Protein AF-A0A7X4JH37-F1 (afdb_monomer_lite)

Foldseek 3Di:
DAFDWDFDDDPNHGPDIDGHWAFAADAPDPFTPDTHHDLQDWDWLFLVCQLLLLLVLLVVVLCVVLVHDLLLLLLLSALAQQPPVLLVSLVSLCVSLVHDLVLQQLFFDQGNPPVSNVVCVVVVHGGGSSRGSNSSNSSSLLSVCSVVVFDSPCCQPCPGPSNVSSQVSVCVLLVHRCVPFDWDQHSSRHITTIGRNRSLNNSLNCLLVPPDPSSVSSLCSCLVCVCSRYHPPDPQSVVSVVVSSNKHKDDRPPGNIYID

Structure (mmCIF, N/CA/C/O backbone):
data_AF-A0A7X4JH37-F1
#
_entry.id   AF-A0A7X4JH37-F1
#
loop_
_atom_site.group_PDB
_atom_site.id
_atom_site.type_symbol
_atom_site.label_atom_id
_atom_site.label_alt_id
_atom_site.label_comp_id
_atom_site.label_asym_id
_atom_site.label_entity_id
_atom_site.label_seq_id
_atom_site.pdbx_PDB_ins_code
_atom_site.Cartn_x
_atom_site.Cartn_y
_atom_site.Cartn_z
_atom_site.occupancy
_atom_site.B_iso_or_equiv
_atom_site.auth_seq_id
_atom_site.auth_comp_id
_atom_site.auth_asym_id
_atom_site.auth_atom_id
_atom_site.pdbx_PDB_model_num
ATOM 1 N N . MET A 1 1 ? 13.872 -10.752 -23.084 1.00 89.69 1 MET A N 1
ATOM 2 C CA . MET A 1 1 ? 15.341 -10.827 -22.856 1.00 89.69 1 MET A CA 1
ATOM 3 C C . MET A 1 1 ? 15.609 -11.813 -21.725 1.00 89.69 1 MET A C 1
ATOM 5 O O . MET A 1 1 ? 14.651 -12.207 -21.072 1.00 89.69 1 MET A O 1
ATOM 9 N N . LYS A 1 2 ? 16.862 -12.212 -21.464 1.00 92.75 2 LYS A N 1
ATOM 10 C CA . LYS A 1 2 ? 17.188 -12.981 -20.244 1.00 92.75 2 LYS A CA 1
ATOM 11 C C . LYS A 1 2 ? 16.807 -12.169 -18.985 1.00 92.75 2 LYS A C 1
ATOM 13 O O . LYS A 1 2 ? 16.807 -10.936 -19.075 1.00 92.75 2 LYS A O 1
ATOM 18 N N . PRO A 1 3 ? 16.452 -12.817 -17.859 1.00 94.81 3 PRO A N 1
ATOM 19 C CA . PRO A 1 3 ? 16.282 -12.107 -16.592 1.00 94.81 3 PRO A CA 1
ATOM 20 C C . PRO A 1 3 ? 17.587 -11.399 -16.213 1.00 94.81 3 PRO A C 1
ATOM 22 O O . PRO A 1 3 ? 18.677 -11.849 -16.585 1.00 94.81 3 PRO A O 1
ATOM 25 N N . ILE A 1 4 ? 17.472 -10.282 -15.498 1.00 95.94 4 ILE A N 1
ATOM 26 C CA . ILE A 1 4 ? 18.630 -9.567 -14.959 1.00 95.94 4 ILE A CA 1
ATOM 27 C C . ILE A 1 4 ? 19.250 -10.459 -13.881 1.00 95.94 4 ILE A C 1
ATOM 29 O O . ILE A 1 4 ? 18.532 -11.077 -13.101 1.00 95.94 4 ILE A O 1
ATOM 33 N N . ARG A 1 5 ? 20.578 -10.555 -13.838 1.00 96.06 5 ARG A N 1
ATOM 34 C CA . ARG A 1 5 ? 21.295 -11.295 -12.795 1.00 96.06 5 ARG A CA 1
ATOM 35 C C . ARG A 1 5 ? 22.072 -10.308 -11.940 1.00 96.06 5 ARG A C 1
ATOM 37 O O . ARG A 1 5 ? 22.880 -9.557 -12.477 1.00 96.06 5 ARG A O 1
ATOM 44 N N . VAL A 1 6 ? 21.828 -10.337 -10.636 1.00 95.38 6 VAL A N 1
ATOM 45 C CA . VAL A 1 6 ? 22.589 -9.586 -9.636 1.00 95.38 6 VAL A CA 1
ATOM 46 C C . VAL A 1 6 ? 23.445 -10.580 -8.866 1.00 95.38 6 VAL A C 1
ATOM 48 O O . VAL A 1 6 ? 22.911 -11.498 -8.244 1.00 95.38 6 VAL A O 1
ATOM 51 N N . THR A 1 7 ? 24.761 -10.411 -8.934 1.00 96.25 7 THR A N 1
ATOM 52 C CA . THR A 1 7 ? 25.732 -11.280 -8.265 1.00 96.25 7 THR A CA 1
ATOM 53 C C . THR A 1 7 ? 26.365 -10.531 -7.102 1.00 96.25 7 THR A C 1
ATOM 55 O O . THR A 1 7 ? 26.701 -9.356 -7.238 1.00 96.25 7 THR A O 1
ATOM 58 N N . VAL A 1 8 ? 26.513 -11.205 -5.963 1.00 96.25 8 VAL A N 1
ATOM 59 C CA . VAL A 1 8 ? 27.379 -10.752 -4.871 1.00 96.25 8 VAL A CA 1
ATOM 60 C C . VAL A 1 8 ? 28.692 -11.509 -4.997 1.00 96.25 8 VAL A C 1
ATOM 62 O O . VAL A 1 8 ? 28.686 -12.741 -4.992 1.00 96.25 8 VAL A O 1
ATOM 65 N N . ASP A 1 9 ? 29.796 -10.781 -5.123 1.00 97.12 9 ASP A N 1
ATOM 66 C CA . ASP A 1 9 ? 31.141 -11.339 -5.255 1.00 97.12 9 ASP A CA 1
ATOM 67 C C . ASP A 1 9 ? 31.921 -11.226 -3.939 1.00 97.12 9 ASP A C 1
ATOM 69 O O . ASP A 1 9 ? 31.920 -10.178 -3.288 1.00 97.12 9 ASP A O 1
ATOM 73 N N . ARG A 1 10 ? 32.654 -12.288 -3.577 1.00 96.69 10 ARG A N 1
ATOM 74 C CA . ARG A 1 10 ? 33.628 -12.291 -2.476 1.00 96.69 10 ARG A CA 1
ATOM 75 C C . ARG A 1 10 ? 34.999 -12.660 -3.019 1.00 96.69 10 ARG A C 1
ATOM 77 O O . ARG A 1 10 ? 35.184 -13.741 -3.568 1.00 96.69 10 ARG A O 1
ATOM 84 N N . ALA A 1 11 ? 35.958 -11.743 -2.880 1.00 95.56 11 ALA A N 1
ATOM 85 C CA . ALA A 1 11 ? 37.318 -11.906 -3.404 1.00 95.56 11 ALA A CA 1
ATOM 86 C C . ALA A 1 11 ? 37.352 -12.312 -4.898 1.00 95.56 11 ALA A C 1
ATOM 88 O O . ALA A 1 11 ? 38.135 -13.166 -5.304 1.00 95.56 11 ALA A O 1
ATOM 89 N N . GLY A 1 12 ? 36.465 -11.726 -5.714 1.00 94.44 12 GLY A N 1
ATOM 90 C CA . GLY A 1 12 ? 36.359 -12.016 -7.150 1.00 94.44 12 GLY A CA 1
ATOM 91 C C . GLY A 1 12 ? 35.668 -13.340 -7.501 1.00 94.44 12 GLY A C 1
ATOM 92 O O . GLY A 1 12 ? 35.640 -13.704 -8.673 1.00 94.44 12 GLY A O 1
ATOM 93 N N . THR A 1 13 ? 35.120 -14.057 -6.514 1.00 95.69 13 THR A N 1
ATOM 94 C CA . THR A 1 13 ? 34.329 -15.276 -6.726 1.00 95.69 13 THR A CA 1
ATOM 95 C C . THR A 1 13 ? 32.839 -14.988 -6.509 1.00 95.69 13 THR A C 1
ATOM 97 O O . THR A 1 13 ? 32.490 -14.479 -5.438 1.00 95.69 13 THR A O 1
ATOM 100 N N . PRO A 1 14 ? 31.953 -15.358 -7.455 1.00 96.50 14 PRO A N 1
ATOM 101 C CA . PRO A 1 14 ? 30.508 -15.271 -7.267 1.00 96.50 14 PRO A CA 1
ATOM 102 C C . PRO A 1 14 ? 30.050 -16.091 -6.054 1.00 96.50 14 PRO A C 1
ATOM 104 O O . PRO A 1 14 ? 30.113 -17.318 -6.069 1.00 96.50 14 PRO A O 1
ATOM 107 N N . GLU A 1 15 ? 29.575 -15.417 -5.008 1.00 97.06 15 GLU A N 1
ATOM 108 C CA . GLU A 1 15 ? 29.095 -16.040 -3.768 1.00 97.06 15 GLU A CA 1
ATOM 109 C C . GLU A 1 15 ? 27.589 -16.320 -3.831 1.00 97.06 15 GLU A C 1
ATOM 111 O O . GLU A 1 15 ? 27.128 -17.389 -3.438 1.00 97.06 15 GLU A O 1
ATOM 116 N N . SER A 1 16 ? 26.806 -15.378 -4.363 1.00 96.88 16 SER A N 1
ATOM 117 C CA . SER A 1 16 ? 25.365 -15.557 -4.569 1.00 96.88 16 SER A CA 1
ATOM 118 C C . SER A 1 16 ? 24.892 -14.877 -5.850 1.00 96.88 16 SER A C 1
ATOM 120 O O . SER A 1 16 ? 25.487 -13.911 -6.321 1.00 96.88 16 SER A O 1
ATOM 122 N N . SER A 1 17 ? 23.822 -15.399 -6.450 1.00 95.38 17 SER A N 1
ATOM 123 C CA . SER A 1 17 ? 23.211 -14.858 -7.667 1.00 95.38 17 SER A CA 1
ATOM 124 C C . SER A 1 17 ? 21.697 -14.791 -7.514 1.00 95.38 17 SER A C 1
ATOM 126 O O . SER A 1 17 ? 21.058 -15.801 -7.232 1.00 95.38 17 SER A O 1
ATOM 128 N N . HIS A 1 18 ? 21.128 -13.623 -7.790 1.00 94.88 18 HIS A N 1
ATOM 129 C CA . HIS A 1 18 ? 19.694 -13.361 -7.748 1.00 94.88 18 HIS A CA 1
ATOM 130 C C . HIS A 1 18 ? 19.201 -13.031 -9.155 1.00 94.88 18 HIS A C 1
ATOM 132 O O . HIS A 1 18 ? 19.788 -12.197 -9.850 1.00 94.88 18 HIS A O 1
ATOM 138 N N . LEU A 1 19 ? 18.134 -13.699 -9.591 1.00 95.94 19 LEU A N 1
ATOM 139 C CA . LEU A 1 19 ? 17.485 -13.401 -10.864 1.00 95.94 19 LEU A CA 1
ATOM 140 C C . LEU A 1 19 ? 16.349 -12.410 -10.637 1.00 95.94 19 LEU A C 1
ATOM 142 O O . LEU A 1 19 ? 15.430 -12.677 -9.870 1.00 95.94 19 LEU A O 1
ATOM 146 N N . VAL A 1 20 ? 16.404 -11.288 -11.342 1.00 96.31 20 VAL A N 1
ATOM 147 C CA . VAL A 1 20 ? 15.380 -10.249 -11.330 1.00 96.31 20 VAL A CA 1
ATOM 148 C C . VAL A 1 20 ? 14.614 -10.307 -12.645 1.00 96.31 20 VAL A C 1
ATOM 150 O O . VAL A 1 20 ? 15.178 -10.174 -13.738 1.00 96.31 20 VAL A O 1
ATOM 153 N N . TYR A 1 21 ? 13.309 -10.511 -12.517 1.00 97.38 21 TYR A N 1
ATOM 154 C CA . TYR A 1 21 ? 12.356 -10.451 -13.613 1.00 97.38 21 TYR A CA 1
ATOM 155 C C . TYR A 1 21 ? 11.713 -9.068 -13.608 1.00 97.38 21 TYR A C 1
ATOM 157 O O . TYR A 1 21 ? 11.353 -8.557 -12.552 1.00 97.38 21 TYR A O 1
ATOM 165 N N . GLY A 1 22 ? 11.585 -8.444 -14.776 1.00 96.44 22 GLY A N 1
ATOM 166 C CA . GLY A 1 22 ? 11.081 -7.077 -14.869 1.00 96.44 22 GLY A CA 1
ATOM 167 C C . GLY A 1 22 ? 10.332 -6.833 -16.164 1.00 96.44 22 GLY A C 1
ATOM 168 O O . GLY A 1 22 ? 10.759 -7.278 -17.231 1.00 96.44 22 GLY A O 1
ATOM 169 N N . VAL A 1 23 ? 9.227 -6.101 -16.078 1.00 96.50 23 VAL A N 1
ATOM 170 C CA . VAL A 1 23 ? 8.425 -5.695 -17.231 1.00 96.50 23 VAL A CA 1
ATOM 171 C C . VAL A 1 23 ? 8.249 -4.184 -17.189 1.00 96.50 23 VAL A C 1
ATOM 173 O O . VAL A 1 23 ? 7.892 -3.625 -16.160 1.00 96.50 23 VAL A O 1
ATOM 176 N N . VAL A 1 24 ? 8.516 -3.531 -18.314 1.00 95.75 24 VAL A N 1
ATOM 177 C CA . VAL A 1 24 ? 8.249 -2.111 -18.540 1.00 95.75 24 VAL A CA 1
ATOM 178 C C . VAL A 1 24 ? 7.052 -2.029 -19.468 1.00 95.75 24 VAL A C 1
ATOM 180 O O . VAL A 1 24 ? 7.086 -2.594 -20.565 1.00 95.75 24 VAL A O 1
ATOM 183 N N . HIS A 1 25 ? 6.009 -1.335 -19.032 1.00 95.50 25 HIS A N 1
ATOM 184 C CA . HIS A 1 25 ? 4.825 -1.047 -19.828 1.00 95.50 25 HIS A CA 1
ATOM 185 C C . HIS A 1 25 ? 4.819 0.425 -20.250 1.00 95.50 25 HIS A C 1
ATOM 187 O O . HIS A 1 25 ? 5.352 1.273 -19.541 1.00 95.50 25 HIS A O 1
ATOM 193 N N . GLU A 1 26 ? 4.257 0.711 -21.421 1.00 94.12 26 GLU A N 1
ATOM 194 C CA . GLU A 1 26 ? 4.061 2.070 -21.924 1.00 94.12 26 GLU A CA 1
ATOM 195 C C . GLU A 1 26 ? 2.560 2.315 -22.033 1.00 94.12 26 GLU A C 1
ATOM 197 O O . GLU A 1 26 ? 1.866 1.566 -22.720 1.00 94.12 26 GLU A O 1
ATOM 202 N N . VAL A 1 27 ? 2.071 3.337 -21.330 1.00 92.25 27 VAL A N 1
ATOM 203 C CA . VAL A 1 27 ? 0.640 3.657 -21.250 1.00 92.25 27 VAL A CA 1
ATOM 204 C C . VAL A 1 27 ? 0.062 3.836 -22.653 1.00 92.25 27 VAL A C 1
ATOM 206 O O . VAL A 1 27 ? 0.648 4.505 -23.503 1.00 92.25 27 VAL A O 1
ATOM 209 N N . GLY A 1 28 ? -1.093 3.217 -22.901 1.00 85.31 28 GLY A N 1
ATOM 210 C CA . GLY A 1 28 ? -1.766 3.248 -24.202 1.00 85.31 28 GLY A CA 1
ATOM 211 C C . GLY A 1 28 ? -1.216 2.264 -25.243 1.00 85.31 28 GLY A C 1
ATOM 212 O O . GLY A 1 28 ? -1.766 2.184 -26.340 1.00 85.31 28 GLY A O 1
ATOM 213 N N . SER A 1 29 ? -0.178 1.482 -24.923 1.00 83.62 29 SER A N 1
ATOM 214 C CA . SER A 1 29 ? 0.333 0.436 -25.816 1.00 83.62 29 SER A CA 1
ATOM 215 C C . SER A 1 29 ? -0.299 -0.933 -25.509 1.00 83.62 29 SER A C 1
ATOM 217 O O . SER A 1 29 ? -0.331 -1.349 -24.354 1.00 83.62 29 SER A O 1
ATOM 219 N N . PRO A 1 30 ? -0.742 -1.713 -26.517 1.00 67.56 30 PRO A N 1
ATOM 220 C CA . PRO A 1 30 ? -1.403 -3.011 -26.305 1.00 67.56 30 PRO A CA 1
ATOM 221 C C . PRO A 1 30 ? -0.466 -4.132 -25.806 1.00 67.56 30 PRO A C 1
ATOM 223 O O . PRO A 1 30 ? -0.912 -5.250 -25.553 1.00 67.56 30 PRO A O 1
ATOM 226 N N . GLY A 1 31 ? 0.832 -3.860 -25.647 1.00 63.62 31 GLY A N 1
ATOM 227 C CA . GLY A 1 31 ? 1.826 -4.793 -25.124 1.00 63.62 31 GLY A CA 1
ATOM 228 C C . GLY A 1 31 ? 2.923 -4.057 -24.360 1.00 63.62 31 GLY A C 1
ATOM 229 O O . GLY A 1 31 ? 3.220 -2.900 -24.647 1.00 63.62 31 GLY A O 1
ATOM 230 N N . GLY A 1 32 ? 3.521 -4.714 -23.361 1.00 66.31 32 GLY A N 1
ATOM 231 C CA . GLY A 1 32 ? 4.638 -4.139 -22.606 1.00 66.31 32 GLY A CA 1
ATOM 232 C C . GLY A 1 32 ? 5.799 -3.741 -23.523 1.00 66.31 32 GLY A C 1
ATOM 233 O O . GLY A 1 32 ? 6.182 -4.500 -24.410 1.00 66.31 32 GLY A O 1
ATOM 234 N N . ARG A 1 33 ? 6.387 -2.566 -23.279 1.00 79.88 33 ARG A N 1
ATOM 235 C CA . ARG A 1 33 ? 7.513 -2.012 -24.041 1.00 79.88 33 ARG A CA 1
ATOM 236 C C . ARG A 1 33 ? 8.751 -2.904 -23.987 1.00 79.88 33 ARG A C 1
ATOM 238 O O . ARG A 1 33 ? 9.505 -2.991 -24.955 1.00 79.88 33 ARG A O 1
ATOM 245 N N . ARG A 1 34 ? 9.022 -3.528 -22.834 1.00 91.50 34 ARG A N 1
ATOM 246 C CA . ARG A 1 34 ? 10.253 -4.306 -22.618 1.00 91.50 34 ARG A CA 1
ATOM 247 C C . ARG A 1 34 ? 10.096 -5.334 -21.494 1.00 91.50 34 ARG A C 1
ATOM 249 O O . ARG A 1 34 ? 9.526 -5.015 -20.460 1.00 91.50 34 ARG A O 1
ATOM 256 N N . ALA A 1 35 ? 10.656 -6.538 -21.660 1.00 94.81 35 ALA A N 1
ATOM 257 C CA 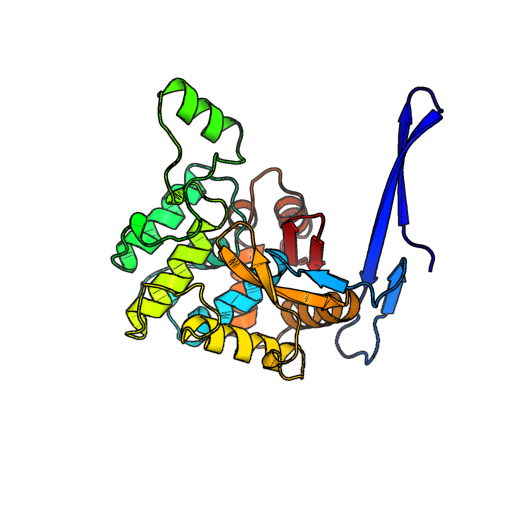. ALA A 1 35 ? 10.654 -7.584 -20.627 1.00 94.81 35 ALA A CA 1
ATOM 258 C C . ALA A 1 35 ? 12.030 -8.248 -20.432 1.00 94.81 35 ALA A C 1
ATOM 260 O O . ALA A 1 35 ? 12.671 -8.712 -21.389 1.00 94.81 35 ALA A O 1
ATOM 261 N N . PHE A 1 36 ? 12.459 -8.322 -19.176 1.00 96.50 36 PHE A N 1
ATOM 262 C CA . PHE A 1 36 ? 13.642 -9.021 -18.685 1.00 96.50 36 PHE A CA 1
ATOM 263 C C . PHE A 1 36 ? 13.180 -10.302 -17.976 1.00 96.50 36 PHE A C 1
ATOM 265 O O . PHE A 1 36 ? 12.594 -10.231 -16.901 1.00 96.50 36 PHE A O 1
ATOM 272 N N . GLY A 1 37 ? 13.407 -11.468 -18.586 1.00 95.88 37 GLY A N 1
ATOM 273 C CA . GLY A 1 37 ? 12.814 -12.742 -18.158 1.00 95.88 37 GLY A CA 1
ATOM 274 C C . GLY A 1 37 ? 11.453 -13.025 -18.811 1.00 95.88 37 GLY A C 1
ATOM 275 O O . GLY A 1 37 ? 11.137 -12.434 -19.847 1.00 95.88 37 GLY A O 1
ATOM 276 N N . ASP A 1 38 ? 10.676 -13.956 -18.239 1.00 95.75 38 ASP A N 1
ATOM 277 C CA . ASP A 1 38 ? 9.320 -14.275 -18.716 1.00 95.75 38 ASP A CA 1
ATOM 278 C C . ASP A 1 38 ? 8.302 -13.258 -18.160 1.00 95.75 38 ASP A C 1
ATOM 280 O O . ASP A 1 38 ? 8.069 -13.234 -16.949 1.00 95.75 38 ASP A O 1
ATOM 284 N N . PRO A 1 39 ? 7.661 -12.427 -19.006 1.00 95.50 39 PRO A N 1
ATOM 285 C CA . PRO A 1 39 ? 6.634 -11.480 -18.564 1.00 95.50 39 PRO A CA 1
ATOM 286 C C . PRO A 1 39 ? 5.354 -12.151 -18.036 1.00 95.50 39 PRO A C 1
ATOM 288 O O . PRO A 1 39 ? 4.514 -11.474 -17.445 1.00 95.50 39 PRO A O 1
ATOM 291 N N . ARG A 1 40 ? 5.184 -13.458 -18.269 1.00 96.19 40 ARG A N 1
ATOM 292 C CA . ARG A 1 40 ? 4.059 -14.273 -17.787 1.00 96.19 40 ARG A CA 1
ATOM 293 C C . ARG A 1 40 ? 4.360 -14.967 -16.461 1.00 96.19 40 ARG A C 1
ATOM 295 O O . ARG A 1 40 ? 3.532 -15.746 -16.000 1.00 96.19 40 ARG A O 1
ATOM 302 N N . LEU A 1 41 ? 5.535 -14.724 -15.870 1.00 96.75 41 LEU A N 1
ATOM 303 C CA . LEU A 1 41 ? 5.856 -15.246 -14.547 1.00 96.75 41 LEU A CA 1
ATOM 304 C C . LEU A 1 41 ? 4.761 -14.808 -13.569 1.00 96.75 41 LEU A C 1
ATOM 306 O O . LEU A 1 41 ? 4.498 -13.613 -13.428 1.00 96.75 41 LEU A O 1
ATOM 310 N N . MET A 1 42 ? 4.124 -15.789 -12.936 1.00 97.62 42 MET A N 1
ATOM 311 C CA . MET A 1 42 ? 3.073 -15.552 -11.957 1.00 97.62 42 MET A CA 1
ATOM 312 C C . MET A 1 42 ? 3.701 -15.252 -10.600 1.00 97.62 42 MET A C 1
ATOM 314 O O . MET A 1 42 ? 4.561 -15.999 -10.132 1.00 97.62 42 MET A O 1
ATOM 318 N N . ALA A 1 43 ? 3.243 -14.184 -9.959 1.00 97.56 43 ALA A N 1
ATOM 319 C CA . ALA A 1 43 ? 3.601 -13.834 -8.592 1.00 97.56 43 ALA A CA 1
ATOM 320 C C . ALA A 1 43 ? 2.373 -13.276 -7.869 1.00 97.56 43 ALA A C 1
ATOM 322 O O . ALA A 1 43 ? 1.480 -12.709 -8.497 1.00 97.56 43 ALA A O 1
ATOM 323 N N . PHE A 1 44 ? 2.320 -13.414 -6.547 1.00 98.19 44 PHE A N 1
ATOM 324 C CA . PHE A 1 44 ? 1.339 -12.673 -5.756 1.00 98.19 44 PHE A CA 1
ATOM 325 C C . PHE A 1 44 ? 1.686 -11.187 -5.786 1.00 98.19 44 PHE A C 1
ATOM 327 O O . PHE A 1 44 ? 2.853 -10.834 -5.648 1.00 98.19 44 PHE A O 1
ATOM 334 N N . TRP A 1 45 ? 0.696 -10.311 -5.953 1.00 97.12 45 TRP A N 1
ATOM 335 C CA . TRP A 1 45 ? 0.964 -8.869 -6.040 1.00 97.12 45 TRP A CA 1
ATOM 336 C C . TRP A 1 45 ? 1.393 -8.267 -4.689 1.00 97.12 45 TRP A C 1
ATOM 338 O O . TRP A 1 45 ? 2.102 -7.258 -4.638 1.00 97.12 45 TRP A O 1
ATOM 348 N N . ARG A 1 46 ? 1.015 -8.928 -3.584 1.00 96.25 46 ARG A N 1
ATOM 349 C CA . ARG A 1 46 ? 1.353 -8.554 -2.202 1.00 96.25 46 ARG A CA 1
ATOM 350 C C . ARG A 1 46 ? 1.018 -7.082 -1.933 1.00 96.25 46 ARG A C 1
ATOM 352 O O . ARG A 1 46 ? 0.124 -6.506 -2.546 1.00 96.25 46 ARG A O 1
ATOM 359 N N . SER A 1 47 ? 1.765 -6.434 -1.042 1.00 96.81 47 SER A N 1
ATOM 360 C CA . SER A 1 47 ? 1.566 -5.024 -0.686 1.00 96.81 47 SER A CA 1
ATOM 361 C C . SER A 1 47 ? 1.741 -4.014 -1.833 1.00 96.81 47 SER A C 1
ATOM 363 O O . SER A 1 47 ? 1.398 -2.847 -1.643 1.00 96.81 47 SER A O 1
ATOM 365 N N . SER A 1 48 ? 2.228 -4.409 -3.015 1.00 97.81 48 SER A N 1
ATOM 366 C CA . SER A 1 48 ? 2.290 -3.493 -4.162 1.00 97.81 48 SER A CA 1
ATOM 367 C C . SER A 1 48 ? 0.902 -3.122 -4.703 1.00 97.81 48 SER A C 1
ATOM 369 O O . SER A 1 48 ? 0.770 -2.084 -5.345 1.00 97.81 48 SER A O 1
ATOM 371 N N . MET A 1 49 ? -0.145 -3.893 -4.380 1.00 96.88 49 MET A N 1
ATOM 372 C CA . MET A 1 49 ? -1.527 -3.608 -4.798 1.00 96.88 49 MET A CA 1
ATOM 373 C C . MET A 1 49 ? -2.285 -2.621 -3.888 1.00 96.88 49 MET A C 1
ATOM 375 O O . MET A 1 49 ? -3.411 -2.241 -4.210 1.00 96.88 49 MET A O 1
ATOM 379 N N . LYS A 1 50 ? -1.716 -2.213 -2.742 1.00 98.56 50 LYS A N 1
ATOM 380 C CA . LYS A 1 50 ? -2.403 -1.373 -1.738 1.00 98.56 50 LYS A CA 1
ATOM 381 C C . LYS A 1 50 ? -3.015 -0.075 -2.291 1.00 98.56 50 LYS A C 1
ATOM 383 O O . LYS A 1 50 ? -4.143 0.227 -1.900 1.00 98.56 50 LYS A O 1
ATOM 388 N N . PRO A 1 51 ? -2.361 0.653 -3.223 1.00 98.44 51 PRO A N 1
ATOM 389 C CA . PRO A 1 51 ? -2.953 1.847 -3.831 1.00 98.44 51 PRO A CA 1
ATOM 390 C C . PRO A 1 51 ? -4.271 1.565 -4.568 1.00 98.44 51 PRO A C 1
ATOM 392 O O . PRO A 1 51 ? -5.162 2.408 -4.579 1.00 98.44 51 PRO A O 1
ATOM 395 N N . LEU A 1 52 ? -4.436 0.362 -5.131 1.00 98.00 52 LEU A N 1
ATOM 396 C CA . LEU A 1 52 ? -5.702 -0.069 -5.724 1.00 98.00 52 LEU A CA 1
ATOM 397 C C . LEU A 1 52 ? -6.697 -0.547 -4.661 1.00 98.00 52 LEU A C 1
ATOM 399 O O . LEU A 1 52 ? -7.886 -0.254 -4.763 1.00 98.00 52 LEU A O 1
ATOM 403 N N . GLN A 1 53 ? -6.230 -1.250 -3.622 1.00 98.12 53 GLN A N 1
ATOM 404 C CA . GLN A 1 53 ? -7.093 -1.733 -2.534 1.00 98.12 53 GLN A CA 1
ATOM 405 C C . GLN A 1 53 ? -7.799 -0.601 -1.782 1.00 98.12 53 GLN A C 1
ATOM 407 O O . GLN A 1 53 ? -8.874 -0.834 -1.234 1.00 98.12 53 GLN A O 1
ATOM 412 N N . ILE A 1 54 ? -7.220 0.603 -1.746 1.00 98.69 54 ILE A N 1
ATOM 413 C CA . ILE A 1 54 ? -7.817 1.744 -1.045 1.00 98.69 54 ILE A CA 1
ATOM 414 C C . ILE A 1 54 ? -8.827 2.534 -1.891 1.00 98.69 54 ILE A C 1
ATOM 416 O O . ILE A 1 54 ? -9.611 3.304 -1.335 1.00 98.69 54 ILE A O 1
ATOM 420 N N . LEU A 1 55 ? -8.875 2.329 -3.215 1.00 98.69 55 LEU A N 1
ATOM 421 C CA . LEU A 1 55 ? -9.782 3.067 -4.104 1.00 98.69 55 LEU A CA 1
ATOM 422 C C . LEU A 1 55 ? -11.257 3.040 -3.677 1.00 98.69 55 LEU A C 1
ATOM 424 O O . LEU A 1 55 ? -11.877 4.101 -3.761 1.00 98.69 55 LEU A O 1
ATOM 428 N N . PRO A 1 56 ? -11.831 1.930 -3.160 1.00 98.56 56 PRO A N 1
ATOM 429 C CA . PRO A 1 56 ? -13.203 1.946 -2.665 1.00 98.56 56 PRO A CA 1
ATOM 430 C C . PRO A 1 56 ? -13.425 3.007 -1.582 1.00 98.56 56 PRO A C 1
ATOM 432 O O . PRO A 1 56 ? -14.437 3.696 -1.611 1.00 98.56 56 PRO A O 1
ATOM 435 N N . ALA A 1 57 ? -12.469 3.187 -0.665 1.00 98.62 57 ALA A N 1
ATOM 436 C CA . ALA A 1 57 ? -12.557 4.185 0.401 1.00 98.62 57 ALA A CA 1
ATOM 437 C C . ALA A 1 57 ? -12.417 5.616 -0.136 1.00 98.62 57 ALA A C 1
ATOM 439 O O . ALA A 1 57 ? -13.118 6.527 0.304 1.00 98.62 57 ALA A O 1
ATOM 440 N N . VAL A 1 58 ? -11.531 5.818 -1.113 1.00 98.69 58 VAL A N 1
ATOM 441 C CA . VAL A 1 58 ? -11.325 7.131 -1.738 1.00 98.69 58 VAL A CA 1
ATOM 442 C C . VAL A 1 58 ? -12.548 7.549 -2.549 1.00 98.69 58 VAL A C 1
ATOM 444 O O . VAL A 1 58 ? -13.023 8.671 -2.395 1.00 98.69 58 VAL A O 1
ATOM 447 N N . ARG A 1 59 ? -13.089 6.645 -3.373 1.00 98.25 59 ARG A N 1
ATOM 448 C CA . ARG A 1 59 ? -14.282 6.891 -4.198 1.00 98.25 59 ARG A CA 1
ATOM 449 C C . ARG A 1 59 ? -15.539 7.082 -3.367 1.00 98.25 59 ARG A C 1
ATOM 451 O O . ARG A 1 59 ? -16.397 7.874 -3.736 1.00 98.25 59 ARG A O 1
ATOM 458 N N . ASP A 1 60 ? -15.623 6.395 -2.236 1.00 97.94 60 ASP A N 1
ATOM 459 C CA . ASP A 1 60 ? -16.678 6.614 -1.258 1.00 97.94 60 ASP A CA 1
ATOM 460 C C . ASP A 1 60 ? -16.572 8.004 -0.602 1.00 97.94 60 ASP A C 1
ATOM 462 O O . ASP A 1 60 ? -17.561 8.493 -0.075 1.00 97.94 60 ASP A O 1
ATOM 466 N N . GLY A 1 61 ? -15.420 8.685 -0.667 1.00 98.12 61 GLY A N 1
ATOM 467 C CA . GLY A 1 61 ? -15.194 9.990 -0.033 1.00 98.12 61 GLY A CA 1
ATOM 468 C C . GLY A 1 61 ? -14.869 9.891 1.460 1.00 98.12 61 GLY A C 1
ATOM 469 O O . GLY A 1 61 ? -14.990 10.882 2.185 1.00 98.12 61 GLY A O 1
ATOM 470 N N . LEU A 1 62 ? -14.459 8.703 1.922 1.00 98.50 62 LEU A N 1
ATOM 471 C CA . LEU A 1 62 ? -14.244 8.372 3.331 1.00 98.50 62 LEU A CA 1
ATOM 472 C C . LEU A 1 62 ? -13.329 9.376 4.037 1.00 98.50 62 LEU A C 1
ATOM 474 O O . LEU A 1 62 ? -13.699 9.924 5.070 1.00 98.50 62 LEU A O 1
ATOM 478 N N . PHE A 1 63 ? -12.156 9.637 3.458 1.00 98.50 63 PHE A N 1
ATOM 479 C CA . PHE A 1 63 ? -11.142 10.502 4.063 1.00 98.50 63 PHE A CA 1
ATOM 480 C C . PHE A 1 63 ? -11.682 11.913 4.326 1.00 98.50 63 PHE A C 1
ATOM 482 O O . PHE A 1 63 ? -11.511 12.437 5.420 1.00 98.50 63 PHE A O 1
ATOM 489 N N . GLY A 1 64 ? -12.431 12.483 3.376 1.00 97.94 64 GLY A N 1
ATOM 490 C CA . GLY A 1 64 ? -13.056 13.795 3.548 1.00 97.94 64 GLY A CA 1
ATOM 491 C C . GLY A 1 64 ? -14.112 13.816 4.656 1.00 97.94 64 GLY A C 1
ATOM 492 O O . GLY A 1 64 ? -14.114 14.732 5.473 1.00 97.94 64 GLY A O 1
ATOM 493 N N . ARG A 1 65 ? -14.977 12.793 4.734 1.00 97.88 65 ARG A N 1
ATOM 494 C CA . ARG A 1 65 ? -16.010 12.710 5.786 1.00 97.88 65 ARG A CA 1
ATOM 495 C C . ARG A 1 65 ? -15.439 12.532 7.190 1.00 97.88 65 ARG A C 1
ATOM 497 O O . ARG A 1 65 ? -16.056 12.993 8.141 1.00 97.88 65 ARG A O 1
ATOM 504 N N . LEU A 1 66 ? -14.287 11.876 7.308 1.00 98.00 66 LEU A N 1
ATOM 505 C CA . LEU A 1 66 ? -13.592 11.671 8.579 1.00 98.00 66 LEU A CA 1
ATOM 506 C C . LEU A 1 66 ? -12.629 12.816 8.935 1.00 98.00 66 LEU A C 1
ATOM 508 O O . LEU A 1 66 ? -11.931 12.732 9.938 1.00 98.00 66 LEU A O 1
ATOM 512 N N . GLY A 1 67 ? -12.543 13.871 8.113 1.00 98.00 67 GLY A N 1
ATOM 513 C CA . GLY A 1 67 ? -11.581 14.958 8.329 1.00 98.00 67 GLY A CA 1
ATOM 514 C C . GLY A 1 67 ? -10.115 14.519 8.200 1.00 98.00 67 GLY A C 1
ATOM 515 O O . GLY A 1 67 ? -9.220 15.174 8.730 1.00 98.00 67 GLY A O 1
ATOM 516 N N . LEU A 1 68 ? -9.857 13.412 7.502 1.00 98.00 68 LEU A N 1
ATOM 517 C CA . LEU A 1 68 ? -8.532 12.836 7.302 1.00 98.00 68 LEU A CA 1
ATOM 518 C C . LEU A 1 68 ? -7.892 13.382 6.019 1.00 98.00 68 LEU A C 1
ATOM 520 O O . LEU A 1 68 ? -8.494 13.385 4.944 1.00 98.00 68 LEU A O 1
ATOM 524 N N . GLY A 1 69 ? -6.643 13.836 6.133 1.00 97.31 69 GLY A N 1
ATOM 525 C CA . GLY A 1 69 ? -5.894 14.454 5.038 1.00 97.31 69 GLY A CA 1
ATOM 526 C C . GLY A 1 69 ? -5.045 13.488 4.203 1.00 97.31 69 GLY A C 1
ATOM 527 O O . GLY A 1 69 ? -5.123 12.263 4.321 1.00 97.31 69 GLY A O 1
ATOM 528 N N . ALA A 1 70 ? -4.170 14.070 3.377 1.00 98.38 70 ALA A N 1
ATOM 529 C CA . ALA A 1 70 ? -3.277 13.339 2.475 1.00 98.38 70 ALA A CA 1
ATOM 530 C C . ALA A 1 70 ? -2.317 12.380 3.203 1.00 98.38 70 ALA A C 1
ATOM 532 O O . ALA A 1 70 ? -2.008 11.316 2.676 1.00 98.38 70 ALA A O 1
ATOM 533 N N . GLU A 1 71 ? -1.896 12.697 4.430 1.00 98.75 71 GLU A N 1
ATOM 534 C CA . GLU A 1 71 ? -1.051 11.803 5.229 1.00 98.75 71 GLU A CA 1
ATOM 535 C C . GLU A 1 71 ? -1.741 10.477 5.567 1.00 98.75 71 GLU A C 1
ATOM 537 O O . GLU A 1 71 ? -1.146 9.412 5.405 1.00 98.75 71 GLU A O 1
ATOM 542 N N . ALA A 1 72 ? -3.013 10.524 5.975 1.00 98.81 72 ALA A N 1
ATOM 543 C CA . ALA A 1 72 ? -3.797 9.326 6.259 1.00 98.81 72 ALA A CA 1
ATOM 544 C C . ALA A 1 72 ? -4.020 8.493 4.988 1.00 98.81 72 ALA A C 1
ATOM 546 O O . ALA A 1 72 ? -3.942 7.266 5.031 1.00 98.81 72 ALA A O 1
ATOM 547 N N . LEU A 1 73 ? -4.239 9.148 3.842 1.00 98.88 73 LEU A N 1
ATOM 548 C CA . LEU A 1 73 ? -4.365 8.465 2.554 1.00 98.88 73 LEU A CA 1
ATOM 549 C C . LEU A 1 73 ? -3.050 7.800 2.115 1.00 98.88 73 LEU A C 1
ATOM 551 O O . LEU A 1 73 ? -3.058 6.657 1.653 1.00 98.88 73 LEU A O 1
ATOM 555 N N . ALA A 1 74 ? -1.913 8.473 2.301 1.00 98.81 74 ALA A N 1
ATOM 556 C CA . ALA A 1 74 ? -0.597 7.901 2.027 1.00 98.81 74 ALA A CA 1
ATOM 557 C C . ALA A 1 74 ? -0.326 6.678 2.916 1.00 98.81 74 ALA A C 1
ATOM 559 O O . ALA A 1 74 ? 0.086 5.625 2.424 1.00 98.81 74 ALA A O 1
ATOM 560 N N . LEU A 1 75 ? -0.629 6.792 4.213 1.00 98.75 75 LEU A N 1
ATOM 561 C CA . LEU A 1 75 ? -0.490 5.708 5.181 1.00 98.75 75 LEU A CA 1
ATOM 562 C C . LEU A 1 75 ? -1.426 4.523 4.868 1.00 98.75 75 LEU A C 1
ATOM 564 O O . LEU A 1 75 ? -1.045 3.365 5.037 1.00 98.75 75 LEU A O 1
ATOM 568 N N . ALA A 1 76 ? -2.630 4.773 4.351 1.00 98.75 76 ALA A N 1
ATOM 569 C CA . ALA A 1 76 ? -3.545 3.712 3.927 1.00 98.75 76 ALA A CA 1
ATOM 570 C C . ALA A 1 76 ? -2.993 2.870 2.757 1.00 98.75 76 ALA A C 1
ATOM 572 O O . ALA A 1 76 ? -3.391 1.719 2.570 1.00 98.75 76 ALA A O 1
ATOM 573 N N . CYS A 1 77 ? -2.039 3.416 1.998 1.00 98.69 77 CYS A N 1
ATOM 574 C CA . CYS A 1 77 ? -1.322 2.716 0.931 1.00 98.69 77 CYS A CA 1
ATOM 575 C C . CYS A 1 77 ? -0.028 2.041 1.416 1.00 98.69 77 CYS A C 1
ATOM 577 O O . CYS A 1 77 ? 0.697 1.452 0.610 1.00 98.69 77 CYS A O 1
ATOM 579 N N . ALA A 1 78 ? 0.302 2.146 2.705 1.00 97.69 78 ALA A N 1
ATOM 580 C CA . ALA A 1 78 ? 1.649 1.915 3.196 1.00 97.69 78 ALA A CA 1
ATOM 581 C C . ALA A 1 78 ? 1.973 0.460 3.544 1.00 97.69 78 ALA A C 1
ATOM 583 O O . ALA A 1 78 ? 1.118 -0.354 3.899 1.00 97.69 78 ALA A O 1
ATOM 584 N N . SER A 1 79 ? 3.271 0.166 3.505 1.00 97.44 79 SER A N 1
ATOM 585 C CA . SER A 1 79 ? 3.905 -0.870 4.323 1.00 97.44 79 SER A CA 1
ATOM 586 C C . SER A 1 79 ? 4.851 -0.165 5.297 1.00 97.44 79 SER A C 1
ATOM 588 O O . SER A 1 79 ? 6.062 -0.175 5.095 1.00 97.44 79 SER A O 1
ATOM 590 N N . HIS A 1 80 ? 4.297 0.533 6.286 1.00 97.38 80 HIS A N 1
ATOM 591 C CA . HIS A 1 80 ? 5.050 1.498 7.074 1.00 97.38 80 HIS A CA 1
ATOM 592 C C . HIS A 1 80 ? 6.096 0.863 7.995 1.00 97.38 80 HIS A C 1
ATOM 594 O O . HIS A 1 80 ? 5.948 -0.262 8.471 1.00 97.38 80 HIS A O 1
ATOM 600 N N . HIS A 1 81 ? 7.128 1.625 8.343 1.00 97.38 81 HIS A N 1
ATOM 601 C CA . HIS A 1 81 ? 8.212 1.146 9.201 1.00 97.38 81 HIS A CA 1
ATOM 602 C C . HIS A 1 81 ? 7.918 1.273 10.703 1.00 97.38 81 HIS A C 1
ATOM 604 O O . HIS A 1 81 ? 8.689 0.779 11.519 1.00 97.38 81 HIS A O 1
ATOM 610 N N . GLY A 1 82 ? 6.795 1.891 11.084 1.00 97.06 82 GLY A N 1
ATOM 611 C CA . GLY A 1 82 ? 6.381 1.987 12.490 1.00 97.06 82 GLY A CA 1
ATOM 612 C C . GLY A 1 82 ? 7.130 3.065 13.277 1.00 97.06 82 GLY A C 1
ATOM 613 O O . GLY A 1 82 ? 7.226 2.980 14.495 1.00 97.06 82 GLY A O 1
ATOM 614 N N . THR A 1 83 ? 7.661 4.075 12.581 1.00 97.44 83 THR A N 1
ATOM 615 C CA . THR A 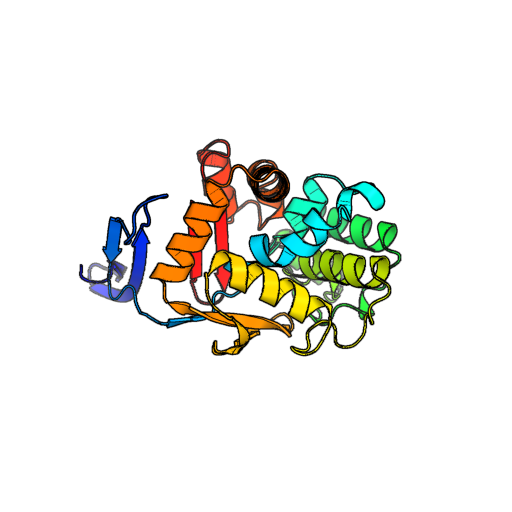1 83 ? 8.202 5.294 13.210 1.00 97.44 83 THR A CA 1
ATOM 616 C C . THR A 1 83 ? 7.125 6.013 14.044 1.00 97.44 83 THR A C 1
ATOM 618 O O . THR A 1 83 ? 5.934 5.828 13.772 1.00 97.44 83 THR A O 1
ATOM 621 N N . PRO A 1 84 ? 7.500 6.902 14.987 1.00 96.75 84 PRO A N 1
ATOM 622 C CA . PRO A 1 84 ? 6.532 7.680 15.766 1.00 96.75 84 PRO A CA 1
ATOM 623 C C . PRO A 1 84 ? 5.488 8.395 14.900 1.00 96.75 84 PRO A C 1
ATOM 625 O O . PRO A 1 84 ? 4.294 8.270 15.153 1.00 96.75 84 PRO A O 1
ATOM 628 N N . ARG A 1 85 ? 5.918 9.019 13.792 1.00 98.00 85 ARG A N 1
ATOM 629 C CA . ARG A 1 85 ? 4.999 9.688 12.861 1.00 98.00 85 ARG A CA 1
ATOM 630 C C . ARG A 1 85 ? 4.007 8.728 12.199 1.00 98.00 85 ARG A C 1
ATOM 632 O O . ARG A 1 85 ? 2.859 9.099 11.996 1.00 98.00 85 ARG A O 1
ATOM 639 N N . HIS A 1 86 ? 4.408 7.498 11.874 1.00 98.56 86 HIS A N 1
ATOM 640 C CA . HIS A 1 86 ? 3.450 6.513 11.365 1.00 98.56 86 HIS A CA 1
ATOM 641 C C . HIS A 1 86 ? 2.376 6.208 12.404 1.00 98.56 86 HIS A C 1
ATOM 643 O O . HIS A 1 86 ? 1.198 6.205 12.069 1.00 98.56 86 HIS A O 1
ATOM 649 N N . LEU A 1 87 ? 2.780 5.985 13.656 1.00 98.00 87 LEU A N 1
ATOM 650 C CA . LEU A 1 87 ? 1.853 5.641 14.731 1.00 98.00 87 LEU A CA 1
ATOM 651 C C . LEU A 1 87 ? 0.898 6.795 15.054 1.00 98.00 87 LEU A C 1
ATOM 653 O O . LEU A 1 87 ? -0.284 6.541 15.248 1.00 98.00 87 LEU A O 1
ATOM 657 N N . GLU A 1 88 ? 1.368 8.045 15.026 1.00 98.44 88 GLU A N 1
ATOM 658 C CA . GLU A 1 88 ? 0.512 9.237 15.140 1.00 98.44 88 GLU A CA 1
ATOM 659 C C . GLU A 1 88 ? -0.586 9.259 14.067 1.00 98.44 88 GLU A C 1
ATOM 661 O O . GLU A 1 88 ? -1.752 9.508 14.368 1.00 98.44 88 GLU A O 1
ATOM 666 N N . VAL A 1 89 ? -0.233 8.971 12.809 1.00 98.75 89 VAL A N 1
ATOM 667 C CA . VAL A 1 89 ? -1.201 8.968 11.702 1.00 98.75 89 VAL A CA 1
ATOM 668 C C . VAL A 1 89 ? -2.129 7.749 11.772 1.00 98.75 89 VAL A C 1
ATOM 670 O O . VAL A 1 89 ? -3.316 7.884 11.501 1.00 98.75 89 VAL A O 1
ATOM 673 N N . VAL A 1 90 ? -1.645 6.566 12.175 1.00 98.50 90 VAL A N 1
ATOM 674 C CA . VAL A 1 90 ? -2.517 5.399 12.427 1.00 98.50 90 VAL A CA 1
ATOM 675 C C . VAL A 1 90 ? -3.545 5.746 13.507 1.00 98.50 90 VAL A C 1
ATOM 677 O O . VAL A 1 90 ? -4.732 5.466 13.344 1.00 98.50 90 VAL A O 1
ATOM 680 N N . GLN A 1 91 ? -3.091 6.373 14.592 1.00 98.50 91 GLN A N 1
ATOM 681 C CA . GLN A 1 91 ? -3.920 6.729 15.736 1.00 98.50 91 GLN A CA 1
ATOM 682 C C . GLN A 1 91 ? -5.008 7.745 15.363 1.00 98.50 91 GLN A C 1
ATOM 684 O O . GLN A 1 91 ? -6.156 7.563 15.759 1.00 98.50 91 GLN A O 1
ATOM 689 N N . SER A 1 92 ? -4.703 8.743 14.526 1.00 98.56 92 SER A N 1
ATOM 690 C CA . SER A 1 92 ? -5.719 9.707 14.077 1.00 98.56 92 SER A CA 1
ATOM 691 C C . SER A 1 92 ? -6.818 9.066 13.221 1.00 98.56 92 SER A C 1
ATOM 693 O O . SER A 1 92 ? -7.982 9.443 13.334 1.00 98.56 92 SER A O 1
ATOM 695 N N . VAL A 1 93 ? -6.485 8.055 12.406 1.00 98.62 93 VAL A N 1
ATOM 696 C CA . VAL A 1 93 ? -7.485 7.280 11.649 1.00 98.62 93 VAL A CA 1
ATOM 697 C C . VAL A 1 93 ? -8.352 6.444 12.590 1.00 98.62 93 VAL A C 1
ATOM 699 O O . VAL A 1 93 ? -9.564 6.374 12.398 1.00 98.62 93 VAL A O 1
ATOM 702 N N . ILE A 1 94 ? -7.743 5.821 13.605 1.00 98.56 94 ILE A N 1
ATOM 703 C CA . ILE A 1 94 ? -8.452 5.039 14.627 1.00 98.56 94 ILE A CA 1
ATOM 704 C C . ILE A 1 94 ? -9.455 5.916 15.378 1.00 98.56 94 ILE A C 1
ATOM 706 O O . ILE A 1 94 ? -10.609 5.523 15.512 1.00 98.56 94 ILE A O 1
ATOM 710 N N . GLU A 1 95 ? -9.033 7.098 15.822 1.00 98.50 95 GLU A N 1
ATOM 711 C CA . GLU A 1 95 ? -9.879 8.045 16.554 1.00 98.50 95 GLU A CA 1
ATOM 712 C C . GLU A 1 95 ? -11.021 8.573 15.689 1.00 98.50 95 GLU A C 1
ATOM 714 O O . GLU A 1 95 ? -12.175 8.525 16.105 1.00 98.50 95 GLU A O 1
ATOM 719 N N . ALA A 1 96 ? -10.723 9.011 14.463 1.00 98.31 96 ALA A N 1
ATOM 720 C CA . ALA A 1 96 ? -11.731 9.562 13.562 1.00 98.31 96 ALA A CA 1
ATOM 721 C C . ALA A 1 96 ? -12.813 8.541 13.171 1.00 98.31 96 ALA A C 1
ATOM 723 O O . ALA A 1 96 ? -13.949 8.924 12.905 1.00 98.31 96 ALA A O 1
ATOM 724 N N . ALA A 1 97 ? -12.464 7.253 13.118 1.00 97.69 97 ALA A N 1
ATOM 725 C CA . ALA A 1 97 ? -13.373 6.169 12.752 1.00 97.69 97 ALA A CA 1
ATOM 726 C C . ALA A 1 97 ? -13.878 5.343 13.950 1.00 97.69 97 ALA A C 1
ATOM 728 O O . ALA A 1 97 ? -14.503 4.305 13.732 1.00 97.69 97 ALA A O 1
ATOM 729 N N . GLU A 1 98 ? -13.595 5.779 15.184 1.00 97.56 98 GLU A N 1
ATOM 730 C CA . GLU A 1 98 ? -13.991 5.110 16.435 1.00 97.56 98 GLU A CA 1
ATOM 731 C C . GLU A 1 98 ? -13.621 3.613 16.473 1.00 97.56 98 GLU A C 1
ATOM 733 O O . GLU A 1 98 ? -14.392 2.747 16.893 1.00 97.56 98 GLU A O 1
ATOM 738 N N . LEU A 1 99 ? -12.419 3.287 15.996 1.00 98.19 99 LEU A N 1
ATOM 739 C CA . LEU A 1 99 ? -11.938 1.911 15.912 1.00 98.19 99 LEU A CA 1
ATOM 740 C C . LEU A 1 99 ? -11.243 1.475 17.205 1.00 98.19 99 LEU A C 1
ATOM 742 O O . LEU A 1 99 ? -10.666 2.274 17.938 1.00 98.19 99 LEU A O 1
ATOM 746 N N . ALA A 1 100 ? -11.217 0.164 17.434 1.00 96.75 100 ALA A N 1
ATOM 747 C CA . ALA A 1 100 ? -10.362 -0.456 18.440 1.00 96.75 100 ALA A CA 1
ATOM 748 C C . ALA A 1 100 ? -9.229 -1.230 17.739 1.00 96.75 100 ALA A C 1
ATOM 750 O O . ALA A 1 100 ? -9.519 -1.994 16.808 1.00 96.75 100 ALA A O 1
ATOM 751 N N . PRO A 1 101 ? -7.950 -1.094 18.151 1.00 94.50 101 PRO A N 1
ATOM 752 C CA . PRO A 1 101 ? -6.839 -1.839 17.553 1.00 94.50 101 PRO A CA 1
ATOM 753 C C . PRO A 1 101 ? -7.067 -3.354 17.483 1.00 94.50 101 PRO A C 1
ATOM 755 O O . PRO A 1 101 ? -6.584 -4.009 16.562 1.00 94.50 101 PRO A O 1
ATOM 758 N N . GLU A 1 102 ? -7.827 -3.924 18.418 1.00 95.94 102 GLU A N 1
ATOM 759 C CA . GLU A 1 102 ? -8.193 -5.342 18.501 1.00 95.94 102 GLU A CA 1
ATOM 760 C C . GLU A 1 102 ? -8.963 -5.831 17.267 1.00 95.94 102 GLU A C 1
ATOM 762 O O . GLU A 1 102 ? -8.903 -7.017 16.942 1.00 95.94 102 GLU A O 1
ATOM 767 N N . MET A 1 103 ? -9.622 -4.924 16.539 1.00 97.25 103 MET A N 1
ATOM 768 C CA . MET A 1 103 ? -10.305 -5.221 15.277 1.00 97.25 103 MET A CA 1
ATOM 769 C C . MET A 1 103 ? -9.323 -5.559 14.140 1.00 97.25 103 MET A C 1
ATOM 771 O O . MET A 1 103 ? -9.720 -6.107 13.112 1.00 97.25 103 MET A O 1
ATOM 775 N N . PHE A 1 104 ? -8.035 -5.222 14.267 1.00 98.00 104 PHE A N 1
ATOM 776 C CA . PHE A 1 104 ? -7.080 -5.315 13.162 1.00 98.00 104 PHE A CA 1
ATOM 777 C C . PHE A 1 104 ? -6.554 -6.742 13.027 1.00 98.00 104 PHE A C 1
ATOM 779 O O . PHE A 1 104 ? -5.741 -7.176 13.840 1.00 98.00 104 PHE A O 1
ATOM 786 N N . VAL A 1 105 ? -6.933 -7.479 11.979 1.00 97.75 105 VAL A N 1
ATOM 787 C CA . VAL A 1 105 ? -6.526 -8.891 11.828 1.00 97.75 105 VAL A CA 1
ATOM 788 C C . VAL A 1 105 ? -5.036 -9.090 11.563 1.00 97.75 105 VAL A C 1
ATOM 790 O O . VAL A 1 105 ? -4.530 -10.178 11.810 1.00 97.75 105 VAL A O 1
ATOM 793 N N . CYS A 1 106 ? -4.320 -8.042 11.147 1.00 96.88 106 CYS A N 1
ATOM 794 C CA . CYS A 1 106 ? -2.892 -8.106 10.842 1.00 96.88 106 CYS A CA 1
ATOM 795 C C . CYS A 1 106 ? -2.015 -8.516 12.029 1.00 96.88 106 CYS A C 1
ATOM 797 O O . CYS A 1 106 ? -0.888 -8.960 11.829 1.00 96.88 106 CYS A O 1
ATOM 799 N N . GLY A 1 107 ? -2.522 -8.397 13.259 1.00 95.56 107 GLY A N 1
ATOM 800 C CA . GLY A 1 107 ? -1.787 -8.806 14.450 1.00 95.56 107 GLY A CA 1
ATOM 801 C C . GLY A 1 107 ? -0.616 -7.873 14.780 1.00 95.56 107 GLY A C 1
ATOM 802 O O . GLY A 1 107 ? -0.337 -6.925 14.042 1.00 95.56 107 GLY A O 1
ATOM 803 N N . PRO A 1 108 ? 0.048 -8.090 15.924 1.00 96.00 108 PRO A N 1
ATOM 804 C CA . PRO A 1 108 ? 1.234 -7.332 16.294 1.00 96.00 108 PRO A CA 1
ATOM 805 C C . PRO A 1 108 ? 2.419 -7.670 15.383 1.00 96.00 108 PRO A C 1
ATOM 807 O O . PRO A 1 108 ? 2.582 -8.804 14.941 1.00 96.00 108 PRO A O 1
ATOM 810 N N . HIS A 1 109 ? 3.276 -6.685 15.137 1.00 94.19 109 HIS A N 1
ATOM 811 C CA . HIS A 1 109 ? 4.508 -6.838 14.368 1.00 94.19 109 HIS A CA 1
ATOM 812 C C . HIS A 1 109 ? 5.551 -5.884 14.940 1.00 94.19 109 HIS A C 1
ATOM 814 O O . HIS A 1 109 ? 5.226 -4.751 15.300 1.00 94.19 109 HIS A O 1
ATOM 820 N N . ARG A 1 110 ? 6.804 -6.324 15.014 1.00 95.75 110 ARG A N 1
ATOM 821 C CA . ARG A 1 110 ? 7.906 -5.460 15.436 1.00 95.75 110 ARG A CA 1
ATOM 822 C C . ARG A 1 110 ? 8.116 -4.345 14.393 1.00 95.75 110 ARG A C 1
ATOM 824 O O . ARG A 1 110 ? 8.121 -4.660 13.204 1.00 95.75 110 ARG A O 1
ATOM 831 N N . PRO A 1 111 ? 8.284 -3.068 14.781 1.00 97.12 111 PRO A N 1
ATOM 832 C CA . PRO A 1 111 ? 8.599 -2.006 13.825 1.00 97.12 111 PRO A CA 1
ATOM 833 C C . PRO A 1 111 ? 9.825 -2.350 12.964 1.00 97.12 111 PRO A C 1
ATOM 835 O O . PRO A 1 111 ? 10.779 -2.944 13.462 1.00 97.12 111 PRO A O 1
ATOM 838 N N . PHE A 1 112 ? 9.802 -1.969 11.683 1.00 95.50 112 PHE A N 1
ATOM 839 C CA . PHE A 1 112 ? 10.981 -2.076 10.810 1.00 95.50 112 PHE A CA 1
ATOM 840 C C . PHE A 1 112 ? 11.984 -0.944 11.039 1.00 95.50 112 PHE A C 1
ATOM 842 O O . PHE A 1 112 ? 13.131 -1.051 10.622 1.00 95.50 112 PHE A O 1
ATOM 849 N N . ASP A 1 113 ? 11.553 0.162 11.643 1.00 96.19 113 ASP A N 1
ATOM 850 C CA . ASP A 1 113 ? 12.457 1.222 12.063 1.00 96.19 113 ASP A CA 1
ATOM 851 C C . ASP A 1 113 ? 13.266 0.768 13.287 1.00 96.19 113 ASP A C 1
ATOM 853 O O . ASP A 1 113 ? 12.698 0.481 14.343 1.00 96.19 113 ASP A O 1
ATOM 857 N N . ASP A 1 114 ? 14.592 0.713 13.143 1.00 94.62 114 ASP A N 1
ATOM 858 C CA . ASP A 1 114 ? 15.498 0.236 14.193 1.00 94.62 114 ASP A CA 1
ATOM 859 C C . ASP A 1 114 ? 15.401 1.072 15.474 1.00 94.62 114 ASP A C 1
ATOM 861 O O . ASP A 1 114 ? 15.488 0.525 16.574 1.00 94.62 114 ASP A O 1
ATOM 865 N N . GLY A 1 115 ? 15.215 2.390 15.347 1.00 95.38 115 GLY A N 1
ATOM 866 C CA . GLY A 1 115 ? 15.082 3.295 16.487 1.00 95.38 115 GLY A CA 1
ATOM 867 C C . GLY A 1 115 ? 13.793 3.034 17.259 1.00 95.38 115 GLY A C 1
ATOM 868 O O . GLY A 1 115 ? 13.827 2.856 18.476 1.00 95.38 115 GLY A O 1
ATOM 869 N N . ALA A 1 116 ? 12.667 2.934 16.549 1.00 95.31 116 ALA A N 1
ATOM 870 C CA . ALA A 1 116 ? 11.381 2.581 17.138 1.00 95.31 116 ALA A CA 1
ATOM 871 C C . ALA A 1 116 ? 11.429 1.199 17.805 1.00 95.31 116 ALA A C 1
ATOM 873 O O . ALA A 1 116 ? 10.978 1.049 18.938 1.00 95.31 116 ALA A O 1
ATOM 874 N N . ALA A 1 117 ? 12.018 0.201 17.141 1.00 96.31 117 ALA A N 1
ATOM 875 C CA . ALA A 1 117 ? 12.133 -1.149 17.678 1.00 96.31 117 ALA A CA 1
ATOM 876 C C . ALA A 1 117 ? 12.995 -1.200 18.954 1.00 96.31 117 ALA A C 1
ATOM 878 O O . ALA A 1 117 ? 12.575 -1.794 19.946 1.00 96.31 117 ALA A O 1
ATOM 879 N N . ARG A 1 118 ? 14.161 -0.539 18.959 1.00 96.62 118 ARG A N 1
ATOM 880 C CA . ARG A 1 118 ? 15.028 -0.440 20.148 1.00 96.62 118 ARG A CA 1
ATOM 881 C C . ARG A 1 118 ? 14.342 0.289 21.296 1.00 96.62 118 ARG A C 1
ATOM 883 O O . ARG A 1 118 ? 14.362 -0.209 22.414 1.00 96.62 118 ARG A O 1
ATOM 890 N N . GLY A 1 119 ? 13.678 1.410 21.017 1.00 95.56 119 GLY A N 1
ATOM 891 C CA . GLY A 1 119 ? 12.950 2.160 22.039 1.00 95.56 119 GLY A CA 1
ATOM 892 C C . GLY A 1 119 ? 11.829 1.345 22.696 1.00 95.56 119 GLY A C 1
ATOM 893 O O . GLY A 1 119 ? 11.566 1.510 23.885 1.00 95.56 119 GLY A O 1
ATOM 894 N N . MET A 1 120 ? 11.185 0.430 21.958 1.00 95.31 120 MET A N 1
ATOM 895 C CA . MET A 1 120 ? 10.222 -0.508 22.547 1.00 95.31 120 MET A CA 1
ATOM 896 C C . MET A 1 120 ? 10.894 -1.531 23.466 1.00 95.31 120 MET A C 1
ATOM 898 O O . MET A 1 120 ? 10.398 -1.752 24.571 1.00 95.31 120 MET A O 1
ATOM 902 N N . ASP A 1 121 ? 12.013 -2.118 23.037 1.00 95.94 121 ASP A N 1
ATOM 903 C CA . ASP A 1 121 ? 12.755 -3.099 23.836 1.00 95.94 121 ASP A CA 1
ATOM 904 C C . ASP A 1 121 ? 13.286 -2.484 25.136 1.00 95.94 121 ASP A C 1
ATOM 906 O O . ASP A 1 121 ? 13.105 -3.055 26.210 1.00 95.94 121 ASP A O 1
ATOM 910 N N . GLU A 1 122 ? 13.889 -1.296 25.052 1.00 97.25 122 GLU A N 1
ATOM 911 C CA . GLU A 1 122 ? 14.416 -0.553 26.204 1.00 97.25 122 GLU A CA 1
ATOM 912 C C . GLU A 1 122 ? 13.313 -0.192 27.207 1.00 97.25 122 GLU A C 1
ATOM 914 O O . GLU A 1 122 ? 13.536 -0.203 28.416 1.00 97.25 122 GLU A O 1
ATOM 919 N N . ALA A 1 123 ? 12.099 0.072 26.716 1.00 96.12 123 ALA A N 1
ATOM 920 C CA . ALA A 1 123 ? 10.927 0.326 27.546 1.00 96.12 123 ALA A CA 1
ATOM 921 C C . ALA A 1 123 ? 10.223 -0.956 28.040 1.00 96.12 123 ALA A C 1
ATOM 923 O O . ALA A 1 123 ? 9.196 -0.855 28.714 1.00 96.12 123 ALA A O 1
ATOM 924 N N . GLY A 1 124 ? 10.706 -2.152 27.680 1.00 96.19 124 GLY A N 1
ATOM 925 C CA . GLY A 1 124 ? 10.064 -3.428 28.017 1.00 96.19 124 GLY A CA 1
ATOM 926 C C . GLY A 1 124 ? 8.665 -3.599 27.407 1.00 96.19 124 GLY A C 1
ATOM 927 O O . GLY A 1 124 ? 7.824 -4.301 27.968 1.00 96.19 124 GLY A O 1
ATOM 928 N N . ARG A 1 125 ? 8.379 -2.929 26.282 1.00 95.81 125 ARG A N 1
ATOM 929 C CA . ARG A 1 125 ? 7.062 -2.922 25.628 1.00 95.81 125 ARG A CA 1
ATOM 930 C C . ARG A 1 125 ? 7.018 -3.918 24.476 1.00 95.81 125 ARG A C 1
ATOM 932 O O . ARG A 1 125 ? 7.890 -3.933 23.616 1.00 95.81 125 ARG A O 1
ATOM 939 N N . LEU A 1 126 ? 5.935 -4.687 24.396 1.00 95.31 126 LEU A N 1
ATOM 940 C CA . LEU A 1 126 ? 5.655 -5.546 23.244 1.00 95.31 126 LEU A CA 1
ATOM 941 C C . LEU A 1 126 ? 4.915 -4.770 22.139 1.00 95.31 126 LEU A C 1
ATOM 943 O O . LEU A 1 126 ? 4.116 -3.878 22.448 1.00 95.31 126 LEU A O 1
ATOM 947 N N . PRO A 1 127 ? 5.136 -5.098 20.850 1.00 95.81 127 PRO A N 1
ATOM 948 C CA . PRO A 1 127 ? 4.380 -4.496 19.761 1.00 95.81 127 PRO A CA 1
ATOM 949 C C . PRO A 1 127 ? 2.893 -4.847 19.867 1.00 95.81 127 PRO A C 1
ATOM 951 O O . PRO A 1 127 ? 2.518 -6.007 19.999 1.00 95.81 127 PRO A O 1
ATOM 954 N N . GLY A 1 128 ? 2.038 -3.830 19.770 1.00 96.25 128 GLY A N 1
ATOM 955 C CA . GLY A 1 128 ? 0.598 -3.974 19.521 1.00 96.25 128 GLY A CA 1
ATOM 956 C C . GLY A 1 128 ? 0.248 -3.993 18.026 1.00 96.25 128 GLY A C 1
ATOM 957 O O . GLY A 1 128 ? 1.102 -3.730 17.180 1.00 96.25 128 GLY A O 1
ATOM 958 N N . ARG A 1 129 ? -1.030 -4.228 17.693 1.00 97.50 129 ARG A N 1
ATOM 959 C CA . ARG A 1 129 ? -1.539 -4.307 16.303 1.00 97.50 129 ARG A CA 1
ATOM 960 C C . ARG A 1 129 ? -1.306 -3.033 15.478 1.00 97.50 129 ARG A C 1
ATOM 962 O O . ARG A 1 129 ? -1.091 -3.127 14.275 1.00 97.50 129 ARG A O 1
ATOM 969 N N . ILE A 1 130 ? -1.256 -1.863 16.119 1.00 97.31 130 ILE A N 1
ATOM 970 C CA . ILE A 1 130 ? -0.932 -0.585 15.458 1.00 97.31 130 ILE A CA 1
ATOM 971 C C . ILE A 1 130 ? 0.500 -0.538 14.897 1.00 97.31 130 ILE A C 1
ATOM 973 O O . ILE A 1 130 ? 0.766 0.199 13.955 1.00 97.31 130 ILE A O 1
ATOM 977 N N . HIS A 1 131 ? 1.420 -1.351 15.429 1.00 97.81 131 HIS A N 1
ATOM 978 C CA . HIS A 1 131 ? 2.811 -1.410 14.963 1.00 97.81 131 HIS A CA 1
ATOM 979 C C . HIS A 1 131 ? 2.975 -2.297 13.724 1.00 97.81 131 HIS A C 1
ATOM 981 O O . HIS A 1 131 ? 4.043 -2.304 13.111 1.00 97.81 131 HIS A O 1
ATOM 987 N N . ASN A 1 132 ? 1.925 -3.030 13.332 1.00 98.19 132 ASN A N 1
ATOM 988 C CA . ASN A 1 132 ? 1.912 -3.755 12.071 1.00 98.19 132 ASN A CA 1
ATOM 989 C C . ASN A 1 132 ? 2.182 -2.822 10.908 1.00 98.19 132 ASN A C 1
ATOM 991 O O . ASN A 1 132 ? 1.515 -1.807 10.789 1.00 98.19 132 ASN A O 1
ATOM 995 N N . ASN A 1 133 ? 3.104 -3.186 10.021 1.00 97.50 133 ASN A N 1
ATOM 996 C CA . ASN A 1 133 ? 3.434 -2.381 8.848 1.00 97.50 133 ASN A CA 1
ATOM 997 C C . ASN A 1 133 ? 2.227 -2.135 7.922 1.00 97.50 133 ASN A C 1
ATOM 999 O O . ASN A 1 133 ? 2.258 -1.230 7.094 1.00 97.50 133 ASN A O 1
ATOM 1003 N N . CYS A 1 134 ? 1.167 -2.937 8.033 1.00 98.31 134 CYS A N 1
ATOM 1004 C CA . CYS A 1 134 ? -0.074 -2.762 7.291 1.00 98.31 134 CYS A CA 1
ATOM 1005 C C . CYS A 1 134 ? -1.169 -2.051 8.106 1.00 98.31 134 CYS A C 1
ATOM 1007 O O . CYS A 1 134 ? -2.247 -1.821 7.566 1.00 98.31 134 CYS A O 1
ATOM 1009 N N . SER A 1 135 ? -0.945 -1.691 9.373 1.00 98.56 135 SER A N 1
ATOM 1010 C CA . SER A 1 135 ? -2.012 -1.226 10.272 1.00 98.56 135 SER A CA 1
ATOM 1011 C C . SER A 1 135 ? -2.750 0.007 9.736 1.00 98.56 135 SER A C 1
ATOM 1013 O O . SER A 1 135 ? -3.969 0.060 9.840 1.00 98.56 135 SER A O 1
ATOM 1015 N N . GLY A 1 136 ? -2.059 0.932 9.061 1.00 98.50 136 GLY A N 1
ATOM 1016 C CA . GLY A 1 136 ? -2.687 2.074 8.387 1.00 98.50 136 GLY A CA 1
ATOM 1017 C C . GLY A 1 136 ? -3.666 1.682 7.275 1.00 98.50 136 GLY A C 1
ATOM 1018 O O . GLY A 1 136 ? -4.756 2.246 7.179 1.00 98.50 136 GLY A O 1
ATOM 1019 N N . GLN A 1 137 ? -3.330 0.661 6.477 1.00 98.62 137 GLN A N 1
ATOM 1020 C CA . GLN A 1 137 ? -4.259 0.094 5.497 1.00 98.62 137 GLN A CA 1
ATOM 1021 C C . GLN A 1 137 ? -5.466 -0.531 6.200 1.00 98.62 137 GLN A C 1
ATOM 1023 O O . GLN A 1 137 ? -6.607 -0.279 5.819 1.00 98.62 137 GLN A O 1
ATOM 1028 N N . HIS A 1 138 ? -5.225 -1.346 7.227 1.00 98.75 138 HIS A N 1
ATOM 1029 C CA . HIS A 1 138 ? -6.297 -2.012 7.961 1.00 98.75 138 HIS A CA 1
ATOM 1030 C C . HIS A 1 138 ? -7.237 -1.002 8.632 1.00 98.75 138 HIS A C 1
ATOM 1032 O O . HIS A 1 138 ? -8.451 -1.172 8.543 1.00 98.75 138 HIS A O 1
ATOM 1038 N N . ALA A 1 139 ? -6.701 0.074 9.214 1.00 98.75 139 ALA A N 1
ATOM 1039 C CA . ALA A 1 139 ? -7.476 1.160 9.805 1.00 98.75 139 ALA A CA 1
ATOM 1040 C C . ALA A 1 139 ? -8.403 1.813 8.770 1.00 98.75 139 ALA A C 1
ATOM 1042 O O . ALA A 1 139 ? -9.602 1.923 9.004 1.00 98.75 139 ALA A O 1
ATOM 1043 N N . ALA A 1 140 ? -7.887 2.170 7.590 1.00 98.75 140 ALA A N 1
ATOM 1044 C CA . ALA A 1 140 ? -8.694 2.810 6.552 1.00 98.75 140 ALA A CA 1
ATOM 1045 C C . ALA A 1 140 ? -9.759 1.871 5.948 1.00 98.75 140 ALA A C 1
ATOM 1047 O O . ALA A 1 140 ? -10.880 2.293 5.661 1.00 98.75 140 ALA A O 1
ATOM 1048 N N . LEU A 1 141 ? -9.440 0.584 5.784 1.00 98.75 141 LEU A N 1
ATOM 1049 C CA . LEU A 1 141 ? -10.396 -0.416 5.304 1.00 98.75 141 LEU A CA 1
ATOM 1050 C C . LEU A 1 141 ? -11.502 -0.709 6.331 1.00 98.75 141 LEU A C 1
ATOM 1052 O O . LEU A 1 141 ? -12.665 -0.847 5.954 1.00 98.75 141 LEU A O 1
ATOM 1056 N N . LEU A 1 142 ? -11.165 -0.768 7.621 1.00 98.69 142 LEU A N 1
ATOM 1057 C CA . LEU A 1 142 ? -12.146 -0.900 8.701 1.00 98.69 142 LEU A CA 1
ATOM 1058 C C . LEU A 1 142 ? -13.008 0.353 8.844 1.00 98.69 142 LEU A C 1
ATOM 1060 O O . LEU A 1 142 ? -14.221 0.234 8.997 1.00 98.69 142 LEU A O 1
ATOM 1064 N N . ALA A 1 143 ? -12.415 1.539 8.712 1.00 98.69 143 ALA A N 1
ATOM 1065 C CA . ALA A 1 143 ? -13.149 2.798 8.681 1.00 98.69 143 ALA A CA 1
ATOM 1066 C C . ALA A 1 143 ? -14.180 2.819 7.540 1.00 98.69 143 ALA A C 1
ATOM 1068 O O . ALA A 1 143 ? -15.313 3.257 7.738 1.00 98.69 143 ALA A O 1
ATOM 1069 N N . LEU A 1 144 ? -13.836 2.269 6.367 1.00 98.75 144 LEU A N 1
ATOM 1070 C CA . LEU A 1 144 ? -14.805 2.077 5.288 1.00 98.75 144 LEU A CA 1
ATOM 1071 C C . LEU A 1 144 ? -15.924 1.109 5.691 1.00 98.75 144 LEU A C 1
ATOM 1073 O O . LEU A 1 144 ? -17.089 1.392 5.414 1.00 98.75 144 LEU A O 1
ATOM 1077 N N . CYS A 1 145 ? -15.602 -0.016 6.339 1.00 98.69 145 CYS A N 1
ATOM 1078 C CA . CYS A 1 145 ? -16.625 -0.943 6.826 1.00 98.69 145 CYS A CA 1
ATOM 1079 C C . CYS A 1 145 ? -17.615 -0.240 7.763 1.00 98.69 145 CYS A C 1
ATOM 1081 O O . CYS A 1 145 ? -18.819 -0.328 7.529 1.00 98.69 145 CYS A O 1
ATOM 1083 N N . VAL A 1 146 ? -17.120 0.514 8.750 1.00 97.88 146 VAL A N 1
ATOM 1084 C CA . VAL A 1 146 ? -17.952 1.284 9.690 1.00 97.88 146 VAL A CA 1
ATOM 1085 C C . VAL A 1 146 ? -18.819 2.298 8.944 1.00 97.88 146 VAL A C 1
ATOM 1087 O O . VAL A 1 146 ? -20.041 2.282 9.083 1.00 97.88 146 VAL A O 1
ATOM 1090 N N . ALA A 1 147 ? -18.223 3.115 8.070 1.00 97.69 147 ALA A N 1
ATOM 1091 C CA . ALA A 1 147 ? -18.944 4.141 7.316 1.00 97.69 147 ALA A CA 1
ATOM 1092 C C . ALA A 1 147 ? -20.039 3.574 6.391 1.00 97.69 147 ALA A C 1
ATOM 1094 O O . ALA A 1 147 ? -21.014 4.259 6.083 1.00 97.69 147 ALA A O 1
ATOM 1095 N N . ARG A 1 148 ? -19.886 2.327 5.933 1.00 97.94 148 ARG A N 1
ATOM 1096 C CA . ARG A 1 148 ? -20.842 1.630 5.059 1.00 97.94 148 ARG A CA 1
ATOM 1097 C C . ARG A 1 148 ? -21.832 0.744 5.818 1.00 97.94 148 ARG A C 1
ATOM 1099 O O . ARG A 1 148 ? -22.685 0.133 5.174 1.00 97.94 148 ARG A O 1
ATOM 1106 N N . GLY A 1 149 ? -21.717 0.645 7.144 1.00 97.75 149 GLY A N 1
ATOM 1107 C CA . GLY A 1 149 ? -22.500 -0.288 7.959 1.00 97.75 149 GLY A CA 1
ATOM 1108 C C . GLY A 1 149 ? -22.208 -1.761 7.647 1.00 97.75 149 GLY A C 1
ATOM 1109 O O . GLY A 1 149 ? -23.077 -2.614 7.813 1.00 97.75 149 GLY A O 1
ATOM 1110 N N . TRP A 1 150 ? -21.016 -2.073 7.134 1.00 98.44 150 TRP A N 1
ATOM 1111 C CA . TRP A 1 150 ? -20.572 -3.449 6.919 1.00 98.44 150 TRP A CA 1
ATOM 1112 C C . TRP A 1 150 ? -20.020 -4.055 8.213 1.00 98.44 150 TRP A C 1
ATOM 1114 O O . TRP A 1 150 ? -19.516 -3.319 9.065 1.00 98.44 150 TRP A O 1
ATOM 1124 N N . PRO A 1 151 ? -20.052 -5.394 8.360 1.00 97.62 151 PRO A N 1
ATOM 1125 C CA . PRO A 1 151 ? -19.395 -6.053 9.479 1.00 97.62 151 PRO A CA 1
ATOM 1126 C C . PRO A 1 151 ? -17.913 -5.661 9.567 1.00 97.62 151 PRO A C 1
ATOM 1128 O O . PRO A 1 151 ? -17.203 -5.592 8.567 1.00 97.62 151 PRO A O 1
ATOM 1131 N N . PHE A 1 152 ? -17.422 -5.403 10.778 1.00 95.00 152 PHE A N 1
ATOM 1132 C CA . PHE A 1 152 ? -15.980 -5.275 10.999 1.00 95.00 152 PHE A CA 1
ATOM 1133 C C . PHE A 1 152 ? -15.325 -6.653 11.176 1.00 95.00 152 PHE A C 1
ATOM 1135 O O . PHE A 1 152 ? -14.141 -6.812 10.909 1.00 95.00 152 PHE A O 1
ATOM 1142 N N . GLN A 1 153 ? -16.075 -7.667 11.617 1.00 96.44 153 GLN A N 1
ATOM 1143 C CA . GLN A 1 153 ? -15.587 -9.042 11.729 1.00 96.44 153 GLN A CA 1
ATOM 1144 C C . GLN A 1 153 ? -15.496 -9.683 10.343 1.00 96.44 153 GLN A C 1
ATOM 1146 O O . GLN A 1 153 ? -16.358 -9.472 9.495 1.00 96.44 153 GLN A O 1
ATOM 1151 N N . GLY A 1 154 ? -14.438 -10.459 10.103 1.00 97.38 154 GLY A N 1
ATOM 1152 C CA . GLY A 1 154 ? -14.271 -11.160 8.829 1.00 97.38 154 GLY A CA 1
ATOM 1153 C C . GLY A 1 154 ? -13.983 -10.245 7.632 1.00 97.38 154 GLY A C 1
ATOM 1154 O O . GLY A 1 154 ? -14.038 -10.709 6.503 1.00 97.38 154 GLY A O 1
ATOM 1155 N N . TYR A 1 155 ? -13.618 -8.966 7.815 1.00 98.25 155 TYR A N 1
ATOM 1156 C CA . TYR A 1 155 ? -13.372 -8.048 6.681 1.00 98.25 155 TYR A CA 1
ATOM 1157 C C . TYR A 1 155 ? -12.260 -8.483 5.715 1.00 98.25 155 TYR A C 1
ATOM 1159 O O . TYR A 1 155 ? -12.160 -7.956 4.607 1.00 98.25 155 TYR A O 1
ATOM 1167 N N . HIS A 1 156 ? -11.416 -9.416 6.140 1.00 97.88 156 HIS A N 1
ATOM 1168 C CA . HIS A 1 156 ? -10.352 -10.035 5.361 1.00 97.88 156 HIS A CA 1
ATOM 1169 C C . HIS A 1 156 ? -10.825 -11.265 4.570 1.00 97.88 156 HIS A C 1
ATOM 1171 O O . HIS A 1 156 ? -10.119 -11.731 3.681 1.00 97.88 156 HIS A O 1
ATOM 1177 N N . GLU A 1 157 ? -12.020 -11.783 4.856 1.00 97.88 157 GLU A N 1
ATOM 1178 C CA . GLU A 1 157 ? -12.569 -12.961 4.195 1.00 97.88 157 GLU A CA 1
ATOM 1179 C C . GLU A 1 157 ? -13.020 -12.629 2.764 1.00 97.88 157 GLU A C 1
ATOM 1181 O O . GLU A 1 157 ? -13.661 -11.596 2.541 1.00 97.88 157 GLU A O 1
ATOM 1186 N N . PRO A 1 158 ? -12.768 -13.509 1.775 1.00 94.75 158 PRO A N 1
ATOM 1187 C CA . PRO A 1 158 ? -13.084 -13.239 0.370 1.00 94.75 158 PRO A CA 1
ATOM 1188 C C . PRO A 1 158 ? -14.549 -12.865 0.090 1.00 94.75 158 PRO A C 1
ATOM 1190 O O . PRO A 1 158 ? -14.816 -12.089 -0.828 1.00 94.75 158 PRO A O 1
ATOM 1193 N N . GLY A 1 159 ? -15.492 -13.407 0.869 1.00 95.75 159 GLY A N 1
ATOM 1194 C CA . GLY A 1 159 ? -16.928 -13.144 0.725 1.00 95.75 159 GLY A CA 1
ATOM 1195 C C . GLY A 1 159 ? -17.392 -11.807 1.311 1.00 95.75 159 GLY A C 1
ATOM 1196 O O . GLY A 1 159 ? -18.509 -11.368 1.027 1.00 95.75 159 GLY A O 1
ATOM 1197 N N . HIS A 1 160 ? -16.550 -11.138 2.101 1.00 98.56 160 HIS A N 1
ATOM 1198 C CA . HIS A 1 160 ? -16.920 -9.912 2.792 1.00 98.56 160 HIS A CA 1
ATOM 1199 C C . HIS A 1 160 ? -17.240 -8.770 1.803 1.00 98.56 160 HIS A C 1
ATOM 1201 O O . HIS A 1 160 ? -16.536 -8.621 0.796 1.00 98.56 160 HIS A O 1
ATOM 1207 N N . PRO A 1 161 ? -18.245 -7.904 2.070 1.00 98.62 161 PRO A N 1
ATOM 1208 C CA . PRO A 1 161 ? -18.579 -6.768 1.204 1.00 98.62 161 PRO A CA 1
ATOM 1209 C C . PRO A 1 161 ? -17.380 -5.888 0.820 1.00 98.62 161 PRO A C 1
ATOM 1211 O O . PRO A 1 161 ? -17.270 -5.481 -0.338 1.00 98.62 161 PRO A O 1
ATOM 1214 N N . LEU A 1 162 ? -16.451 -5.676 1.757 1.00 98.69 162 LEU A N 1
ATOM 1215 C CA . LEU A 1 162 ? -15.184 -4.981 1.516 1.00 98.69 162 LEU A CA 1
ATOM 1216 C C . LEU A 1 162 ? -14.335 -5.670 0.439 1.00 98.69 162 LEU A C 1
ATOM 1218 O O . LEU A 1 162 ? -13.941 -5.032 -0.535 1.00 98.69 162 LEU A O 1
ATOM 1222 N N . GLN A 1 163 ? -14.072 -6.973 0.583 1.00 98.31 163 GLN A N 1
ATOM 1223 C CA . GLN A 1 163 ? -13.233 -7.713 -0.365 1.00 98.31 163 GLN A CA 1
ATOM 1224 C C . GLN A 1 163 ? -13.897 -7.818 -1.737 1.00 98.31 163 GLN A C 1
ATOM 1226 O O . GLN A 1 163 ? -13.222 -7.735 -2.761 1.00 98.31 163 GLN A O 1
ATOM 1231 N N . ARG A 1 164 ? -15.231 -7.889 -1.785 1.00 98.06 164 ARG A N 1
ATOM 1232 C CA . ARG A 1 164 ? -15.997 -7.797 -3.037 1.00 98.06 164 ARG A CA 1
ATOM 1233 C C . ARG A 1 164 ? -15.898 -6.417 -3.690 1.00 98.06 164 ARG A C 1
ATOM 1235 O O . ARG A 1 164 ? -15.929 -6.326 -4.915 1.00 98.06 164 ARG A O 1
ATOM 1242 N N . ALA A 1 165 ? -15.820 -5.334 -2.916 1.00 98.38 165 ALA A N 1
ATOM 1243 C CA . ALA A 1 165 ? -15.589 -3.992 -3.454 1.00 98.38 165 ALA A CA 1
ATOM 1244 C C . ALA A 1 165 ? -14.171 -3.871 -4.035 1.00 98.38 165 ALA A C 1
ATOM 1246 O O . ALA A 1 165 ? -14.023 -3.494 -5.192 1.00 98.38 165 ALA A O 1
ATOM 1247 N N . ILE A 1 166 ? -13.153 -4.310 -3.289 1.00 98.38 166 ILE A N 1
ATOM 1248 C CA . ILE A 1 166 ? -11.755 -4.357 -3.749 1.00 98.38 166 ILE A CA 1
ATOM 1249 C C . ILE A 1 166 ? -11.614 -5.214 -5.015 1.00 98.38 166 ILE A C 1
ATOM 1251 O O . ILE A 1 166 ? -10.961 -4.817 -5.974 1.00 98.38 166 ILE A O 1
ATOM 1255 N N . ARG A 1 167 ? -12.261 -6.381 -5.065 1.00 97.88 167 ARG A N 1
ATOM 1256 C CA . ARG A 1 167 ? -12.235 -7.261 -6.241 1.00 97.88 167 ARG A CA 1
ATOM 1257 C C . ARG A 1 167 ? -12.861 -6.613 -7.471 1.00 97.88 167 ARG A C 1
ATOM 1259 O O . ARG A 1 167 ? -12.351 -6.799 -8.573 1.00 97.88 167 ARG A O 1
ATOM 1266 N N . ARG A 1 168 ? -13.949 -5.858 -7.297 1.00 97.81 168 ARG A N 1
ATOM 1267 C CA . ARG A 1 168 ? -14.576 -5.103 -8.390 1.00 97.81 168 ARG A CA 1
ATOM 1268 C C . ARG A 1 168 ? -13.645 -4.025 -8.931 1.00 97.81 168 ARG A C 1
ATOM 1270 O O . ARG A 1 168 ? -13.525 -3.915 -10.146 1.00 97.81 168 ARG A O 1
ATOM 1277 N N . GLU A 1 169 ? -12.936 -3.319 -8.053 1.00 97.62 169 GLU A N 1
ATOM 1278 C CA . GLU A 1 169 ? -11.891 -2.377 -8.467 1.00 97.62 169 GLU A CA 1
ATOM 1279 C C . GLU A 1 169 ? -10.807 -3.066 -9.290 1.00 97.62 169 GLU A C 1
ATOM 1281 O O . GLU A 1 169 ? -10.537 -2.677 -10.423 1.00 97.62 169 GLU A O 1
ATOM 1286 N N . LEU A 1 170 ? -10.235 -4.149 -8.765 1.00 97.44 170 LEU A N 1
ATOM 1287 C CA . LEU A 1 170 ? -9.187 -4.893 -9.461 1.00 97.44 170 LEU A CA 1
ATOM 1288 C C . LEU A 1 170 ? -9.665 -5.435 -10.810 1.00 97.44 170 LEU A C 1
ATOM 1290 O O . LEU A 1 170 ? -8.910 -5.390 -11.773 1.00 97.44 170 LEU A O 1
ATOM 1294 N N . SER A 1 171 ? -10.919 -5.886 -10.903 1.00 97.94 171 SER A N 1
ATOM 1295 C CA . SER A 1 171 ? -11.500 -6.391 -12.154 1.00 97.94 171 SER A CA 1
ATOM 1296 C C . SER A 1 171 ? -11.614 -5.295 -13.209 1.00 97.94 171 SER A C 1
ATOM 1298 O O . SER A 1 171 ? -11.306 -5.531 -14.374 1.00 97.94 171 SER A O 1
ATOM 1300 N N . ALA A 1 172 ? -11.991 -4.080 -12.801 1.00 97.19 172 ALA A N 1
ATOM 1301 C CA . ALA A 1 172 ? -12.037 -2.932 -13.700 1.00 97.19 172 ALA A CA 1
ATOM 1302 C C . ALA A 1 172 ? -10.640 -2.575 -14.234 1.00 97.19 172 ALA A C 1
ATOM 1304 O O . ALA A 1 172 ? -10.484 -2.344 -15.430 1.00 97.19 172 ALA A O 1
ATOM 1305 N N . TRP A 1 173 ? -9.620 -2.598 -13.372 1.00 96.88 173 TRP A N 1
ATOM 1306 C CA . TRP A 1 173 ? -8.233 -2.328 -13.762 1.00 96.88 173 TRP A CA 1
ATOM 1307 C C . TRP A 1 173 ? -7.610 -3.435 -14.614 1.00 96.88 173 TRP A C 1
ATOM 1309 O O . TRP A 1 173 ? -6.849 -3.164 -15.542 1.00 96.88 173 TRP A O 1
ATOM 1319 N N . LEU A 1 174 ? -7.917 -4.695 -14.312 1.00 95.50 174 LEU A N 1
ATOM 1320 C CA . LEU A 1 174 ? -7.397 -5.836 -15.059 1.00 95.50 174 LEU A CA 1
ATOM 1321 C C . LEU A 1 174 ? -8.159 -6.069 -16.372 1.00 95.50 174 LEU A C 1
ATOM 1323 O O . LEU A 1 174 ? -7.607 -6.673 -17.294 1.00 95.50 174 LEU A O 1
ATOM 1327 N N . GLY A 1 175 ? -9.382 -5.550 -16.499 1.00 95.31 175 GLY A N 1
ATOM 1328 C CA . GLY A 1 175 ? -10.240 -5.781 -17.661 1.00 95.31 175 GLY A CA 1
ATOM 1329 C C . GLY A 1 175 ? -10.773 -7.215 -17.733 1.00 95.31 175 GLY A C 1
ATOM 1330 O O . GLY A 1 175 ? -11.171 -7.672 -18.802 1.00 95.31 175 GLY A O 1
ATOM 1331 N N . GLU A 1 176 ? -10.767 -7.938 -16.614 1.00 94.62 176 GLU A N 1
ATOM 1332 C CA . GLU A 1 176 ? -11.286 -9.295 -16.506 1.00 94.62 176 GLU A CA 1
ATOM 1333 C C . GLU A 1 176 ? -11.883 -9.556 -15.123 1.00 94.62 176 GLU A C 1
ATOM 1335 O O . GLU A 1 176 ? -11.642 -8.821 -14.168 1.00 94.62 176 GLU A O 1
ATOM 1340 N N . ASP A 1 177 ? -12.671 -10.621 -15.010 1.00 94.75 177 ASP A N 1
ATOM 1341 C CA . ASP A 1 177 ? -13.285 -11.001 -13.745 1.00 94.75 177 ASP A CA 1
ATOM 1342 C C . ASP A 1 177 ? -12.254 -11.629 -12.799 1.00 94.75 177 ASP A C 1
ATOM 1344 O O . ASP A 1 177 ? -11.803 -12.765 -12.994 1.00 94.75 177 ASP A O 1
ATOM 1348 N N . CYS A 1 178 ? -11.922 -10.888 -11.741 1.00 95.75 178 CYS A N 1
ATOM 1349 C CA . CYS A 1 178 ? -10.974 -11.328 -10.728 1.00 95.75 178 CYS A CA 1
ATOM 1350 C C . CYS A 1 178 ? -11.465 -12.513 -9.881 1.00 95.75 178 CYS A C 1
ATOM 1352 O O . CYS A 1 178 ? -10.676 -13.052 -9.100 1.00 95.75 178 CYS A O 1
ATOM 1354 N N . GLU A 1 179 ? -12.731 -12.938 -9.977 1.00 92.12 179 GLU A N 1
ATOM 1355 C CA . GLU A 1 179 ? -13.196 -14.159 -9.304 1.00 92.12 179 GLU A CA 1
ATOM 1356 C C . GLU A 1 179 ? -12.482 -15.417 -9.800 1.00 92.12 179 GLU A C 1
ATOM 1358 O O . GLU A 1 179 ? -12.318 -16.362 -9.032 1.00 92.12 179 GLU A O 1
ATOM 1363 N N . ARG A 1 180 ? -11.990 -15.401 -11.043 1.00 91.69 180 ARG A N 1
ATOM 1364 C CA . ARG A 1 180 ? -11.293 -16.535 -11.666 1.00 91.69 180 ARG A CA 1
ATOM 1365 C C . ARG A 1 180 ? -9.801 -16.602 -11.347 1.00 91.69 180 ARG A C 1
ATOM 1367 O O . ARG A 1 180 ? -9.142 -17.565 -11.734 1.00 91.69 180 ARG A O 1
ATOM 1374 N N . LEU A 1 181 ? -9.253 -15.576 -10.699 1.00 95.94 181 LEU A N 1
ATOM 1375 C CA . LEU A 1 181 ? -7.835 -15.532 -10.357 1.00 95.94 181 LEU A CA 1
ATOM 1376 C C . LEU A 1 181 ? -7.519 -16.477 -9.199 1.00 95.94 181 LEU A C 1
ATOM 1378 O O . LEU A 1 181 ? -8.361 -16.764 -8.349 1.00 95.94 181 LEU A O 1
ATOM 1382 N N . THR A 1 182 ? -6.261 -16.898 -9.119 1.00 97.31 182 THR A N 1
ATOM 1383 C CA . THR A 1 182 ? -5.745 -17.565 -7.924 1.00 97.31 182 THR A CA 1
ATOM 1384 C C . THR A 1 182 ? -5.519 -16.528 -6.829 1.00 97.31 182 THR A C 1
ATOM 1386 O O . THR A 1 182 ? -4.766 -15.573 -7.022 1.00 97.31 182 THR A O 1
ATOM 1389 N N . TRP A 1 183 ? -6.133 -16.734 -5.666 1.00 97.69 183 TRP A N 1
ATOM 1390 C CA . TRP A 1 183 ? -5.995 -15.869 -4.494 1.00 97.69 183 TRP A CA 1
ATOM 1391 C C . TRP A 1 183 ? -5.223 -16.571 -3.380 1.00 97.69 183 TRP A C 1
ATOM 1393 O O . TRP A 1 183 ? -5.416 -17.759 -3.133 1.00 97.69 183 TRP A O 1
ATOM 1403 N N . GLY A 1 184 ? -4.371 -15.816 -2.694 1.00 96.81 184 GLY A N 1
ATOM 1404 C CA . GLY A 1 184 ? -3.707 -16.227 -1.462 1.00 96.81 184 GLY A CA 1
ATOM 1405 C C . GLY A 1 184 ? -3.993 -15.247 -0.328 1.00 96.81 184 GLY A C 1
ATOM 1406 O O . GLY A 1 184 ? -4.522 -14.157 -0.553 1.00 96.81 184 GLY A O 1
ATOM 1407 N N . THR A 1 185 ? -3.612 -15.631 0.885 1.00 96.75 185 THR A N 1
ATOM 1408 C CA . THR A 1 185 ? -3.638 -14.762 2.068 1.00 96.75 185 THR A CA 1
ATOM 1409 C C . THR A 1 185 ? -2.250 -14.153 2.260 1.00 96.75 185 THR A C 1
ATOM 1411 O O . THR A 1 185 ? -1.266 -14.885 2.356 1.00 96.75 185 THR A O 1
ATOM 1414 N N . ASP A 1 186 ? -2.151 -12.824 2.287 1.00 95.25 186 ASP A N 1
ATOM 1415 C CA . ASP A 1 186 ? -0.896 -12.122 2.582 1.00 95.25 186 ASP A CA 1
ATOM 1416 C C . ASP A 1 186 ? -0.562 -12.215 4.087 1.00 95.25 186 ASP A C 1
ATOM 1418 O O . ASP A 1 186 ? -1.405 -12.569 4.910 1.00 95.25 186 ASP A O 1
ATOM 1422 N N . GLY A 1 187 ? 0.659 -11.853 4.480 1.00 93.62 187 GLY A N 1
ATOM 1423 C CA . GLY A 1 187 ? 1.135 -11.930 5.866 1.00 93.62 187 GLY A CA 1
ATOM 1424 C C . GLY A 1 187 ? 0.349 -11.060 6.855 1.00 93.62 187 GLY A C 1
ATOM 1425 O O . GLY A 1 187 ? 0.376 -11.327 8.050 1.00 93.62 187 GLY A O 1
ATOM 1426 N N . CYS A 1 188 ? -0.384 -10.049 6.375 1.00 95.94 188 CYS A N 1
ATOM 1427 C CA . CYS A 1 188 ? -1.291 -9.239 7.194 1.00 95.94 188 CYS A CA 1
ATOM 1428 C C . CYS A 1 188 ? -2.726 -9.798 7.272 1.00 95.94 188 CYS A C 1
ATOM 1430 O O . CYS A 1 188 ? -3.595 -9.188 7.893 1.00 95.94 188 CYS A O 1
ATOM 1432 N N . GLY A 1 189 ? -3.000 -10.931 6.621 1.00 96.94 189 GLY A N 1
ATOM 1433 C CA . GLY A 1 189 ? -4.305 -11.590 6.601 1.00 96.94 189 GLY A CA 1
ATOM 1434 C C . GLY A 1 189 ? -5.233 -11.167 5.460 1.00 96.94 189 GLY A C 1
ATOM 1435 O O . GLY A 1 189 ? -6.263 -11.807 5.276 1.00 96.94 189 GLY A O 1
ATOM 1436 N N . LEU A 1 190 ? -4.902 -10.132 4.676 1.00 97.62 190 LEU A N 1
ATOM 1437 C CA . LEU A 1 190 ? -5.731 -9.709 3.538 1.00 97.62 190 LEU A CA 1
ATOM 1438 C C . LEU A 1 190 ? -5.517 -10.589 2.290 1.00 97.62 190 LEU A C 1
ATOM 1440 O O . LEU A 1 190 ? -4.409 -11.089 2.079 1.00 97.62 190 LEU A O 1
ATOM 1444 N N . PRO A 1 191 ? -6.530 -10.734 1.414 1.00 97.44 191 PRO A N 1
ATOM 1445 C CA . PRO A 1 191 ? -6.387 -11.445 0.148 1.00 97.44 191 PRO A CA 1
ATOM 1446 C C . PRO A 1 191 ? -5.454 -10.725 -0.834 1.00 97.44 191 PRO A C 1
ATOM 1448 O O . PRO A 1 191 ? -5.502 -9.501 -0.977 1.00 97.44 191 PRO A O 1
ATOM 1451 N N . THR A 1 192 ? -4.666 -11.494 -1.584 1.00 97.56 192 THR A N 1
ATOM 1452 C CA . THR A 1 192 ? -3.818 -10.999 -2.676 1.00 97.56 192 THR A CA 1
ATOM 1453 C C . THR A 1 192 ? -3.885 -11.939 -3.890 1.00 97.56 192 THR A C 1
ATOM 1455 O O . THR A 1 192 ? -3.796 -13.159 -3.717 1.00 97.56 192 THR A O 1
ATOM 1458 N N . PRO A 1 193 ? -4.081 -11.423 -5.119 1.00 97.94 193 PRO A N 1
ATOM 1459 C CA . PRO A 1 193 ? -4.153 -12.255 -6.312 1.00 97.94 193 PRO A CA 1
ATOM 1460 C C . PRO A 1 193 ? -2.752 -12.595 -6.833 1.00 97.94 193 PRO A C 1
ATOM 1462 O O . PRO A 1 193 ? -1.824 -11.782 -6.753 1.00 97.94 193 PRO A O 1
ATOM 1465 N N . ALA A 1 194 ? -2.612 -13.785 -7.413 1.00 98.06 194 ALA A N 1
ATOM 1466 C CA . ALA A 1 194 ? -1.491 -14.116 -8.278 1.00 98.06 194 ALA A CA 1
ATOM 1467 C C . ALA A 1 194 ? -1.758 -13.569 -9.686 1.00 98.06 194 ALA A C 1
ATOM 1469 O O . ALA A 1 194 ? -2.778 -13.888 -10.294 1.00 98.06 194 ALA A O 1
ATOM 1470 N N . LEU A 1 195 ? -0.833 -12.766 -10.205 1.00 97.44 195 LEU A N 1
ATOM 1471 C CA . LEU A 1 195 ? -0.913 -12.141 -11.525 1.00 97.44 195 LEU A CA 1
ATOM 1472 C C . LEU A 1 195 ? 0.389 -12.360 -12.290 1.00 97.44 195 LEU A C 1
ATOM 1474 O O . LEU A 1 195 ? 1.446 -12.566 -11.688 1.00 97.44 195 LEU A O 1
ATOM 1478 N N . ALA A 1 196 ? 0.329 -12.272 -13.617 1.00 97.06 196 ALA A N 1
ATOM 1479 C CA . ALA A 1 196 ? 1.546 -12.190 -14.405 1.00 97.06 196 ALA A CA 1
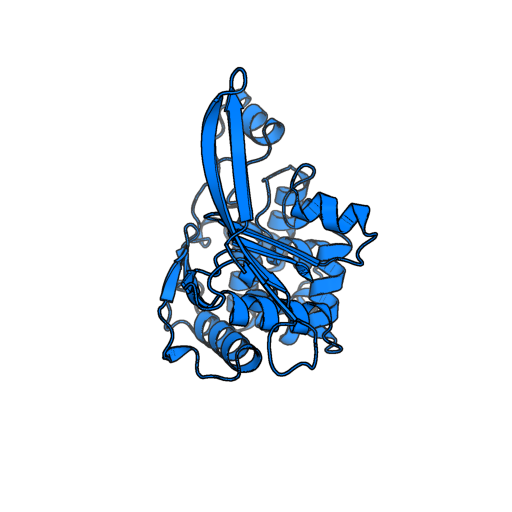ATOM 1480 C C . ALA A 1 196 ? 2.204 -10.816 -14.218 1.00 97.06 196 ALA A C 1
ATOM 1482 O O . ALA A 1 196 ? 1.521 -9.791 -14.127 1.00 97.06 196 ALA A O 1
ATOM 1483 N N . LEU A 1 197 ? 3.539 -10.770 -14.244 1.00 96.94 197 LEU A N 1
ATOM 1484 C CA . LEU A 1 197 ? 4.290 -9.513 -14.118 1.00 96.94 197 LEU A CA 1
ATOM 1485 C C . LEU A 1 197 ? 3.870 -8.450 -15.142 1.00 96.94 197 LEU A C 1
ATOM 1487 O O . LEU A 1 197 ? 3.863 -7.261 -14.830 1.00 96.94 197 LEU A O 1
ATOM 1491 N N . ARG A 1 198 ? 3.499 -8.857 -16.362 1.00 96.25 198 ARG A N 1
ATOM 1492 C CA . ARG A 1 198 ? 2.998 -7.928 -17.388 1.00 96.25 198 ARG A CA 1
ATOM 1493 C C . ARG A 1 198 ? 1.692 -7.236 -17.002 1.00 96.25 198 ARG A C 1
ATOM 1495 O O . ARG A 1 198 ? 1.522 -6.072 -17.352 1.00 96.25 198 ARG A O 1
ATOM 1502 N N . ASP A 1 199 ? 0.810 -7.926 -16.283 1.00 96.44 199 ASP A N 1
ATOM 1503 C CA . ASP A 1 199 ? -0.496 -7.392 -15.902 1.00 96.44 199 ASP A CA 1
ATOM 1504 C C . ASP A 1 199 ? -0.326 -6.427 -14.727 1.00 96.44 199 ASP A C 1
ATOM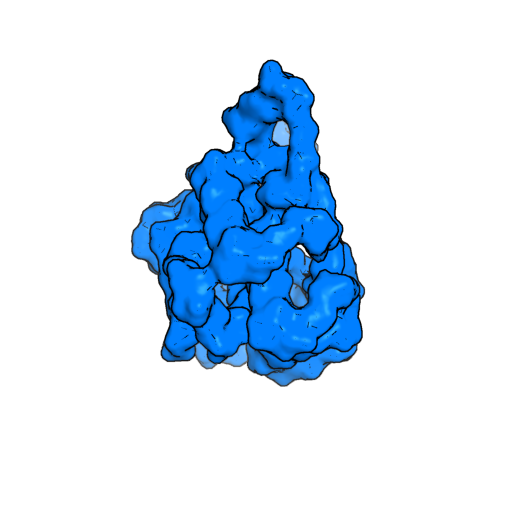 1506 O O . ASP A 1 199 ? -0.878 -5.329 -14.758 1.00 96.44 199 ASP A O 1
ATOM 1510 N N . MET A 1 200 ? 0.546 -6.768 -13.767 1.00 97.44 200 MET A N 1
ATOM 1511 C CA . MET A 1 200 ? 0.974 -5.841 -12.711 1.00 97.44 200 MET A CA 1
ATOM 1512 C C . MET A 1 200 ? 1.603 -4.571 -13.299 1.00 97.44 200 MET A C 1
ATOM 1514 O O . MET A 1 200 ? 1.245 -3.467 -12.898 1.00 97.44 200 MET A O 1
ATOM 1518 N N . ALA A 1 201 ? 2.520 -4.716 -14.263 1.00 97.06 201 ALA A N 1
ATOM 1519 C CA . ALA A 1 201 ? 3.203 -3.586 -14.889 1.00 97.06 201 ALA A CA 1
ATOM 1520 C C . ALA A 1 201 ? 2.241 -2.677 -15.664 1.00 97.06 201 ALA A C 1
ATOM 1522 O O . ALA A 1 201 ? 2.336 -1.459 -15.539 1.00 97.06 201 ALA A O 1
ATOM 1523 N N . ARG A 1 202 ? 1.304 -3.255 -16.431 1.00 97.00 202 ARG A N 1
ATOM 1524 C CA . ARG A 1 202 ? 0.263 -2.490 -17.131 1.00 97.00 202 ARG A CA 1
ATOM 1525 C C . ARG A 1 202 ? -0.592 -1.711 -16.141 1.00 97.00 202 ARG A C 1
ATOM 1527 O O . ARG A 1 202 ? -0.659 -0.493 -16.229 1.00 97.00 202 ARG A O 1
ATOM 1534 N N . VAL A 1 203 ? -1.189 -2.407 -15.171 1.00 97.12 203 VAL A N 1
ATOM 1535 C CA . VAL A 1 203 ? -2.110 -1.775 -14.220 1.00 97.12 203 VAL A CA 1
ATOM 1536 C C . VAL A 1 203 ? -1.414 -0.677 -13.420 1.00 97.12 203 VAL A C 1
ATOM 1538 O O . VAL A 1 203 ? -1.993 0.385 -13.223 1.00 97.12 203 VAL A O 1
ATOM 1541 N N . PHE A 1 204 ? -0.174 -0.891 -12.976 1.00 97.81 204 PHE A N 1
ATOM 1542 C CA . PHE A 1 204 ? 0.541 0.121 -12.200 1.00 97.81 204 PHE A CA 1
ATOM 1543 C C . PHE A 1 204 ? 0.934 1.344 -13.045 1.00 97.81 204 PHE A C 1
ATOM 1545 O O . PHE A 1 204 ? 0.836 2.467 -12.555 1.00 97.81 204 PHE A O 1
ATOM 1552 N N . ALA A 1 205 ? 1.318 1.145 -14.312 1.00 96.88 205 ALA A N 1
ATOM 1553 C CA . ALA A 1 205 ? 1.578 2.239 -15.250 1.00 96.88 205 ALA A CA 1
ATOM 1554 C C . ALA A 1 205 ? 0.308 3.060 -15.528 1.00 96.88 205 ALA A C 1
ATOM 1556 O O . ALA A 1 205 ? 0.328 4.286 -15.411 1.00 96.88 205 ALA A O 1
ATOM 1557 N N . ASP A 1 206 ? -0.809 2.388 -15.818 1.00 96.69 206 ASP A N 1
ATOM 1558 C CA . ASP A 1 206 ? -2.099 3.041 -16.055 1.00 96.69 206 ASP A CA 1
ATOM 1559 C C . ASP A 1 206 ? -2.597 3.771 -14.795 1.00 96.69 206 ASP A C 1
ATOM 1561 O O . ASP A 1 206 ? -3.153 4.866 -14.885 1.00 96.69 206 ASP A O 1
ATOM 1565 N N . PHE A 1 207 ? -2.353 3.209 -13.606 1.00 97.94 207 PHE A N 1
ATOM 1566 C CA . PHE A 1 207 ? -2.674 3.843 -12.326 1.00 97.94 207 PHE A CA 1
ATOM 1567 C C . PHE A 1 207 ? -1.871 5.130 -12.115 1.00 97.94 207 PHE A C 1
ATOM 1569 O O . PHE A 1 207 ? -2.453 6.169 -11.807 1.00 97.94 207 PHE A O 1
ATOM 1576 N N . GLY A 1 208 ? -0.551 5.087 -12.326 1.00 97.50 208 GLY A N 1
ATOM 1577 C CA . GLY A 1 208 ? 0.322 6.258 -12.189 1.00 97.50 208 GLY A CA 1
ATOM 1578 C C . GLY A 1 208 ? -0.016 7.391 -13.164 1.00 97.50 208 GLY A C 1
ATOM 1579 O O . GLY A 1 208 ? 0.113 8.561 -12.810 1.00 97.50 208 GLY A O 1
ATOM 1580 N N . ALA A 1 209 ? -0.503 7.058 -14.362 1.00 96.69 209 ALA A N 1
ATOM 1581 C CA . ALA A 1 209 ? -0.874 8.024 -15.398 1.00 96.69 209 ALA A CA 1
ATOM 1582 C C . ALA A 1 209 ? -2.362 8.429 -15.395 1.00 96.69 209 ALA A C 1
ATOM 1584 O O . ALA A 1 209 ? -2.782 9.236 -16.229 1.00 96.69 209 ALA A O 1
ATOM 1585 N N . SER A 1 210 ? -3.179 7.873 -14.497 1.00 97.12 210 SER A N 1
ATOM 1586 C CA . SER A 1 210 ? -4.632 8.035 -14.557 1.00 97.12 210 SER A CA 1
ATOM 1587 C C . SER A 1 210 ? -5.077 9.493 -14.363 1.00 97.12 210 SER A C 1
ATOM 1589 O O . SER A 1 210 ? -4.692 10.144 -13.387 1.00 97.12 210 SER A O 1
ATOM 1591 N N . PRO A 1 211 ? -5.972 10.015 -15.226 1.00 96.56 211 PRO A N 1
ATOM 1592 C CA . PRO A 1 211 ? -6.598 11.318 -15.036 1.00 96.56 211 PRO A CA 1
ATOM 1593 C C . PRO A 1 211 ? -7.826 11.256 -14.109 1.00 96.56 211 PRO A C 1
ATOM 1595 O O . PRO A 1 211 ? -8.524 12.259 -13.946 1.00 96.56 211 PRO A O 1
ATOM 1598 N N . GLU A 1 212 ? -8.148 10.113 -13.505 1.00 97.94 212 GLU A N 1
ATOM 1599 C CA . GLU A 1 212 ? -9.263 10.025 -12.564 1.00 97.94 212 GLU A CA 1
ATOM 1600 C C . GLU A 1 212 ? -8.913 10.748 -11.254 1.00 97.94 212 GLU A C 1
ATOM 1602 O O . GLU A 1 212 ? -7.863 10.507 -10.661 1.00 97.94 212 GLU A O 1
ATOM 1607 N N . ALA A 1 213 ? -9.798 11.621 -10.762 1.00 98.25 213 ALA A N 1
ATOM 1608 C CA . ALA A 1 213 ? -9.530 12.425 -9.566 1.00 98.25 213 ALA A CA 1
ATOM 1609 C C . ALA A 1 213 ? -9.226 11.578 -8.314 1.00 98.25 213 ALA A C 1
ATOM 1611 O O . ALA A 1 213 ? -8.313 11.921 -7.565 1.00 98.25 213 ALA A O 1
ATOM 1612 N N . ALA A 1 214 ? -9.944 10.465 -8.117 1.00 98.25 214 ALA A N 1
ATOM 1613 C CA . ALA A 1 214 ? -9.714 9.544 -7.002 1.00 98.25 214 ALA A CA 1
ATOM 1614 C C . ALA A 1 214 ? -8.356 8.829 -7.103 1.00 98.25 214 ALA A C 1
ATOM 1616 O O . ALA A 1 214 ? -7.686 8.622 -6.099 1.00 98.25 214 ALA A O 1
ATOM 1617 N N . VAL A 1 215 ? -7.913 8.485 -8.312 1.00 98.62 215 VAL A N 1
ATOM 1618 C CA . VAL A 1 215 ? -6.606 7.846 -8.514 1.00 98.62 215 VAL A CA 1
ATOM 1619 C C . VAL A 1 215 ? -5.492 8.868 -8.323 1.00 98.62 215 VAL A C 1
ATOM 1621 O O . VAL A 1 215 ? -4.551 8.627 -7.570 1.00 98.62 215 VAL A O 1
ATOM 1624 N N . ARG A 1 216 ? -5.639 10.062 -8.912 1.00 98.44 216 ARG A N 1
ATOM 1625 C CA . ARG A 1 216 ? -4.684 11.157 -8.723 1.00 98.44 216 ARG A CA 1
ATOM 1626 C C . ARG A 1 216 ? -4.519 11.542 -7.262 1.00 98.44 216 ARG A C 1
ATOM 1628 O O . ARG A 1 216 ? -3.405 11.884 -6.881 1.00 98.44 216 ARG A O 1
ATOM 1635 N N . SER A 1 217 ? -5.572 11.510 -6.444 1.00 98.69 217 SER A N 1
ATOM 1636 C CA . SER A 1 217 ? -5.436 11.838 -5.021 1.00 98.69 217 SER A CA 1
ATOM 1637 C C . SER A 1 217 ? -4.599 10.795 -4.278 1.00 98.69 217 SER A C 1
ATOM 1639 O O . SER A 1 217 ? -3.763 11.182 -3.466 1.00 98.69 217 SER A O 1
ATOM 1641 N N . V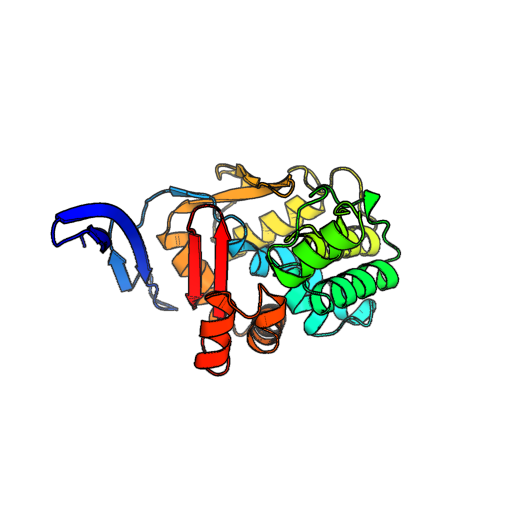AL A 1 218 ? -4.736 9.504 -4.610 1.00 98.81 218 VAL A N 1
ATOM 1642 C CA . VAL A 1 218 ? -3.875 8.433 -4.078 1.00 98.81 218 VAL A CA 1
ATOM 1643 C C . VAL A 1 218 ? -2.423 8.643 -4.501 1.00 98.81 218 VAL A C 1
ATOM 1645 O O . VAL A 1 218 ? -1.544 8.701 -3.644 1.00 98.81 218 VAL A O 1
ATOM 1648 N N . VAL A 1 219 ? -2.173 8.810 -5.806 1.00 98.75 219 VAL A N 1
ATOM 1649 C CA . VAL A 1 219 ? -0.821 9.040 -6.343 1.00 98.75 219 VAL A CA 1
ATOM 1650 C C . VAL A 1 219 ? -0.185 10.260 -5.676 1.00 98.75 219 VAL A C 1
ATOM 1652 O O . VAL A 1 219 ? 0.925 10.165 -5.161 1.00 98.75 219 VAL A O 1
ATOM 1655 N N . THR A 1 220 ? -0.916 11.376 -5.615 1.00 98.69 220 THR A N 1
ATOM 1656 C CA . THR A 1 220 ? -0.454 12.632 -5.003 1.00 98.69 220 THR A CA 1
ATOM 1657 C C . THR A 1 220 ? -0.145 12.461 -3.520 1.00 98.69 220 THR A C 1
ATOM 1659 O O . THR A 1 220 ? 0.896 12.915 -3.060 1.00 98.69 220 THR A O 1
ATOM 1662 N N . ALA A 1 221 ? -1.016 11.794 -2.759 1.00 98.81 221 ALA A N 1
ATOM 1663 C CA . ALA A 1 221 ? -0.788 11.552 -1.339 1.00 98.81 221 ALA A CA 1
ATOM 1664 C C . ALA A 1 221 ? 0.487 10.729 -1.112 1.00 98.81 221 ALA A C 1
ATOM 1666 O O . ALA A 1 221 ? 1.323 11.091 -0.283 1.00 98.81 221 ALA A O 1
ATOM 1667 N N . MET A 1 222 ? 0.669 9.657 -1.886 1.00 98.81 222 MET A N 1
ATOM 1668 C CA . MET A 1 222 ? 1.849 8.801 -1.788 1.00 98.81 222 MET A CA 1
ATOM 1669 C C . MET A 1 222 ? 3.140 9.550 -2.129 1.00 98.81 222 MET A C 1
ATOM 1671 O O . MET A 1 222 ? 4.115 9.454 -1.385 1.00 98.81 222 MET A O 1
ATOM 1675 N N . THR A 1 223 ? 3.156 10.312 -3.225 1.00 98.69 223 THR A N 1
ATOM 1676 C CA . THR A 1 223 ? 4.362 11.016 -3.679 1.00 98.69 223 THR A CA 1
ATOM 1677 C C . THR A 1 223 ? 4.673 12.272 -2.866 1.00 98.69 223 THR A C 1
ATOM 1679 O O . THR A 1 223 ? 5.846 12.628 -2.751 1.00 98.69 223 THR A O 1
ATOM 1682 N N . ALA A 1 224 ? 3.668 12.908 -2.253 1.00 98.56 224 ALA A N 1
ATOM 1683 C CA . ALA A 1 224 ? 3.848 14.026 -1.322 1.00 98.56 224 ALA A CA 1
ATOM 1684 C C . ALA A 1 224 ? 4.302 13.572 0.076 1.00 98.56 224 ALA A C 1
ATOM 1686 O O . ALA A 1 224 ? 5.047 14.291 0.742 1.00 98.56 224 ALA A O 1
ATOM 1687 N N . HIS A 1 225 ? 3.911 12.367 0.507 1.00 98.62 225 HIS A N 1
ATOM 1688 C CA . HIS A 1 225 ? 4.278 11.802 1.810 1.00 98.62 225 HIS A CA 1
ATOM 1689 C C . HIS A 1 225 ? 5.011 10.453 1.688 1.00 98.62 225 HIS A C 1
ATOM 1691 O O . HIS A 1 225 ? 4.606 9.452 2.286 1.00 98.62 225 HIS A O 1
ATOM 1697 N N . PRO A 1 226 ? 6.140 10.400 0.961 1.00 98.25 226 PRO A N 1
ATOM 1698 C CA . PRO A 1 226 ? 6.796 9.146 0.606 1.00 98.25 226 PRO A CA 1
ATOM 1699 C C . PRO A 1 226 ? 7.333 8.381 1.819 1.00 98.25 226 PRO A C 1
ATOM 1701 O O . PRO A 1 226 ? 7.381 7.155 1.808 1.00 98.25 226 PRO A O 1
ATOM 1704 N N . THR A 1 227 ? 7.708 9.086 2.890 1.00 97.88 227 THR A N 1
ATOM 1705 C CA . THR A 1 227 ? 8.174 8.461 4.134 1.00 97.88 227 THR A CA 1
ATOM 1706 C C . THR A 1 227 ? 7.062 7.765 4.906 1.00 97.88 227 THR A C 1
ATOM 1708 O O . THR A 1 227 ? 7.394 6.836 5.630 1.00 97.88 227 THR A O 1
ATOM 1711 N N . LEU A 1 228 ? 5.796 8.182 4.739 1.00 98.44 228 LEU A N 1
ATOM 1712 C CA . LEU A 1 228 ? 4.624 7.534 5.342 1.00 98.44 228 LEU A CA 1
ATOM 1713 C C . LEU A 1 228 ? 4.215 6.250 4.614 1.00 98.44 228 LEU A C 1
ATOM 1715 O O . LEU A 1 228 ? 3.650 5.348 5.227 1.00 98.44 228 LEU A O 1
ATOM 1719 N N . VAL A 1 229 ? 4.489 6.159 3.308 1.00 98.06 229 VAL A N 1
ATOM 1720 C CA . VAL A 1 229 ? 4.175 4.971 2.492 1.00 98.06 229 VAL A CA 1
ATOM 1721 C C . VAL A 1 229 ? 5.045 3.770 2.889 1.00 98.06 229 VAL A C 1
ATOM 1723 O O . VAL A 1 229 ? 4.641 2.613 2.740 1.00 98.06 229 VAL A O 1
ATOM 1726 N N . SER A 1 230 ? 6.243 4.025 3.404 1.00 94.94 230 SER A N 1
ATOM 1727 C CA . SER A 1 230 ? 7.183 2.983 3.813 1.00 94.94 230 SER A CA 1
ATOM 1728 C C . SER A 1 230 ? 8.031 3.436 4.996 1.00 94.94 230 SER A C 1
ATOM 1730 O O . SER A 1 230 ? 7.641 3.278 6.151 1.00 94.94 230 SER A O 1
ATOM 1732 N N . GLY A 1 231 ? 9.193 4.016 4.742 1.00 94.94 231 GLY A N 1
ATOM 1733 C CA . GLY A 1 231 ? 10.045 4.561 5.781 1.00 94.94 231 GLY A CA 1
ATOM 1734 C C 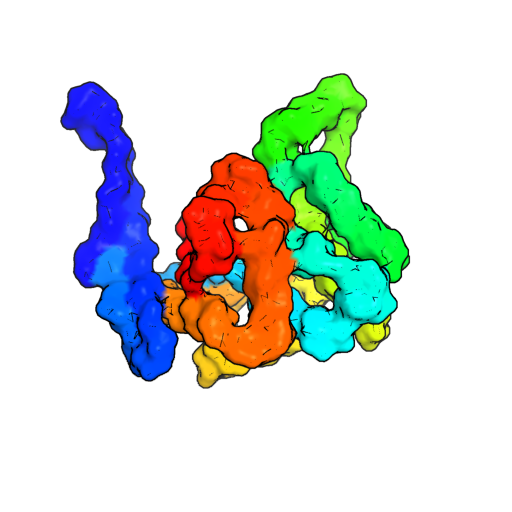. GLY A 1 231 ? 11.171 5.400 5.198 1.00 94.94 231 GLY A C 1
ATOM 1735 O O . GLY A 1 231 ? 11.455 5.315 4.003 1.00 94.94 231 GLY A O 1
ATOM 1736 N N . PRO A 1 232 ? 11.854 6.214 6.019 1.00 92.12 232 PRO A N 1
ATOM 1737 C CA . PRO A 1 232 ? 12.828 7.184 5.524 1.00 92.12 232 PRO A CA 1
ATOM 1738 C C . PRO A 1 232 ? 13.986 6.586 4.716 1.00 92.12 232 PRO A C 1
ATOM 1740 O O . PRO A 1 232 ? 14.506 7.270 3.838 1.00 92.12 232 PRO A O 1
ATOM 1743 N N . ALA A 1 233 ? 14.376 5.338 4.992 1.00 92.81 233 ALA A N 1
ATOM 1744 C CA . ALA A 1 233 ? 15.460 4.636 4.303 1.00 92.81 233 ALA A CA 1
ATOM 1745 C C . ALA A 1 233 ? 14.981 3.719 3.159 1.00 92.81 233 ALA A C 1
ATOM 1747 O O . ALA A 1 233 ? 15.805 3.166 2.432 1.00 92.81 233 ALA A O 1
ATOM 1748 N N . ALA A 1 234 ? 13.667 3.543 2.986 1.00 95.75 234 ALA A N 1
ATOM 1749 C CA . ALA A 1 234 ? 13.116 2.623 1.999 1.00 95.75 234 ALA A CA 1
ATOM 1750 C C . ALA A 1 234 ? 13.374 3.102 0.562 1.00 95.75 234 ALA A C 1
ATOM 1752 O O . ALA A 1 234 ? 13.328 4.299 0.261 1.00 95.75 234 ALA A O 1
ATOM 1753 N N . LEU A 1 235 ? 13.607 2.155 -0.354 1.00 96.69 235 LEU A N 1
ATOM 1754 C CA . LEU A 1 235 ? 13.857 2.456 -1.767 1.00 96.69 235 LEU A CA 1
ATOM 1755 C C . LEU A 1 235 ? 12.680 3.205 -2.411 1.00 96.69 235 LEU A C 1
ATOM 1757 O O . LEU A 1 235 ? 12.903 4.173 -3.132 1.00 96.69 235 LEU A O 1
ATOM 1761 N N . SER A 1 236 ? 11.442 2.798 -2.119 1.00 97.12 236 SER A N 1
ATOM 1762 C CA . SER A 1 236 ? 10.221 3.462 -2.601 1.00 97.12 236 SER A CA 1
ATOM 1763 C C . SER A 1 236 ? 10.192 4.943 -2.209 1.00 97.12 236 SER A C 1
ATOM 1765 O O . SER A 1 236 ? 10.047 5.811 -3.070 1.00 97.12 236 SER A O 1
ATOM 1767 N N . ALA A 1 237 ? 10.430 5.245 -0.929 1.00 97.81 237 ALA A N 1
ATOM 1768 C CA . ALA A 1 237 ? 10.457 6.606 -0.415 1.00 97.81 237 ALA A CA 1
ATOM 1769 C C . ALA A 1 237 ? 11.593 7.429 -1.041 1.00 97.81 237 ALA A C 1
ATOM 1771 O O . ALA A 1 237 ? 11.399 8.580 -1.433 1.00 97.81 237 ALA A O 1
ATOM 1772 N N . ASN A 1 238 ? 12.776 6.826 -1.177 1.00 98.06 238 ASN A N 1
ATOM 1773 C CA . ASN A 1 238 ? 13.928 7.447 -1.824 1.00 98.06 238 ASN A CA 1
ATOM 1774 C C . ASN A 1 238 ? 13.655 7.806 -3.289 1.00 98.06 238 ASN A C 1
ATOM 1776 O O . ASN A 1 238 ? 13.940 8.933 -3.687 1.00 98.06 238 ASN A O 1
ATOM 1780 N N . LEU A 1 239 ? 13.069 6.896 -4.072 1.00 98.12 239 LEU A N 1
ATOM 1781 C CA . LEU A 1 239 ? 12.737 7.133 -5.482 1.00 98.12 239 LEU A CA 1
ATOM 1782 C C . LEU A 1 239 ? 11.695 8.246 -5.649 1.00 98.12 239 LEU A C 1
ATOM 1784 O O . LEU A 1 239 ? 11.874 9.138 -6.483 1.00 98.12 239 LEU A O 1
ATOM 1788 N N . MET A 1 240 ? 10.639 8.241 -4.833 1.00 98.44 240 MET A N 1
ATOM 1789 C CA . MET A 1 240 ? 9.612 9.288 -4.866 1.00 98.44 240 MET A CA 1
ATOM 1790 C C . MET A 1 240 ? 10.200 10.666 -4.512 1.00 98.44 240 MET A C 1
ATOM 1792 O O . MET A 1 240 ? 9.945 11.641 -5.216 1.00 98.44 240 MET A O 1
ATOM 1796 N N . ARG A 1 241 ? 11.071 10.758 -3.495 1.00 97.88 241 ARG A N 1
ATOM 1797 C CA . ARG A 1 241 ? 11.751 12.021 -3.140 1.00 97.88 241 ARG A CA 1
ATOM 1798 C C . ARG A 1 241 ? 12.732 12.486 -4.211 1.00 97.88 241 ARG A C 1
ATOM 1800 O O . ARG A 1 241 ? 12.685 13.643 -4.617 1.00 97.88 241 ARG A O 1
ATOM 1807 N N . ALA A 1 242 ? 13.603 11.594 -4.682 1.00 98.06 242 ALA A N 1
ATOM 1808 C CA . ALA A 1 242 ? 14.637 11.920 -5.665 1.00 98.06 242 ALA A CA 1
ATOM 1809 C C . ALA A 1 242 ? 14.049 12.341 -7.020 1.00 98.06 242 ALA A C 1
ATOM 1811 O O . ALA A 1 242 ? 14.659 13.113 -7.755 1.00 98.06 242 ALA A O 1
ATOM 1812 N N . SER A 1 243 ? 12.851 11.855 -7.348 1.00 97.94 243 SER A N 1
ATOM 1813 C CA . SER A 1 243 ? 12.122 12.247 -8.554 1.00 97.94 243 SER A CA 1
ATOM 1814 C C . SER A 1 243 ? 11.245 13.491 -8.376 1.00 97.94 243 SER A C 1
ATOM 1816 O O . SER A 1 243 ? 10.621 13.914 -9.352 1.00 97.94 243 SER A O 1
ATOM 1818 N N . SER A 1 244 ? 11.194 14.076 -7.172 1.00 97.06 244 SER A N 1
ATOM 1819 C CA . SER A 1 244 ? 10.260 15.149 -6.796 1.00 97.06 244 SER A CA 1
ATOM 1820 C C . SER A 1 244 ? 8.801 14.776 -7.081 1.00 97.06 244 SER A C 1
ATOM 1822 O O . SER A 1 244 ? 8.039 15.565 -7.630 1.00 97.06 244 SER A O 1
ATOM 1824 N N . GLY A 1 245 ? 8.436 13.533 -6.761 1.00 94.69 245 GLY A N 1
ATOM 1825 C CA . GLY A 1 245 ? 7.090 12.994 -6.933 1.00 94.69 245 GLY A CA 1
ATOM 1826 C C . GLY A 1 245 ? 6.704 12.626 -8.367 1.00 94.69 245 GLY A C 1
ATOM 1827 O O . GLY A 1 245 ? 5.551 12.279 -8.599 1.00 94.69 245 GLY A O 1
ATOM 1828 N N . ARG A 1 246 ? 7.644 12.670 -9.325 1.00 96.62 246 ARG A N 1
ATOM 1829 C CA . ARG A 1 246 ? 7.398 12.221 -10.709 1.00 96.62 246 ARG A CA 1
ATOM 1830 C C . ARG A 1 246 ? 7.322 10.704 -10.859 1.00 96.62 246 ARG A C 1
ATOM 1832 O O . ARG A 1 246 ? 6.771 10.250 -11.849 1.00 96.62 246 ARG A O 1
ATOM 1839 N N . ILE A 1 247 ? 7.921 9.954 -9.935 1.00 97.88 247 ILE A N 1
ATOM 1840 C CA . ILE A 1 247 ? 7.832 8.493 -9.884 1.00 97.88 247 ILE A CA 1
ATOM 1841 C C . ILE A 1 247 ? 6.903 8.129 -8.735 1.00 97.88 247 ILE A C 1
ATOM 1843 O O . ILE A 1 247 ? 7.136 8.569 -7.610 1.00 97.88 247 ILE A O 1
ATOM 1847 N N . LEU A 1 248 ? 5.910 7.287 -9.001 1.00 98.56 248 LEU A N 1
ATOM 1848 C CA . LEU A 1 248 ? 5.180 6.525 -7.995 1.00 98.56 248 LEU A CA 1
ATOM 1849 C C . LEU A 1 248 ? 5.920 5.208 -7.760 1.00 98.56 248 LEU A C 1
ATOM 1851 O O . LEU A 1 248 ? 6.266 4.524 -8.717 1.00 98.56 248 LEU A O 1
ATOM 1855 N N . ALA A 1 249 ? 6.142 4.809 -6.507 1.00 98.31 249 ALA A N 1
ATOM 1856 C CA . ALA A 1 249 ? 6.801 3.540 -6.199 1.00 98.31 249 ALA A CA 1
ATOM 1857 C C . ALA A 1 249 ? 6.131 2.821 -5.027 1.00 98.31 249 ALA A C 1
ATOM 1859 O O . ALA A 1 249 ? 5.830 3.436 -4.003 1.00 98.31 249 ALA A O 1
ATOM 1860 N N . LYS A 1 250 ? 5.942 1.503 -5.159 1.00 98.25 250 LYS A N 1
ATOM 1861 C CA . LYS A 1 250 ? 5.409 0.649 -4.095 1.00 98.25 250 LYS A CA 1
ATOM 1862 C C . LYS A 1 250 ? 6.059 -0.734 -4.079 1.00 98.25 250 LYS A C 1
ATOM 1864 O O . LYS A 1 250 ? 5.910 -1.542 -4.996 1.00 98.25 250 LYS A O 1
ATOM 1869 N N . GLU A 1 251 ? 6.716 -1.026 -2.967 1.00 97.06 251 GLU A N 1
ATOM 1870 C CA . GLU A 1 251 ? 7.262 -2.335 -2.625 1.00 97.06 251 GLU A CA 1
ATOM 1871 C C . GLU A 1 251 ? 6.197 -3.312 -2.104 1.00 97.06 251 GLU A C 1
ATOM 1873 O O . GLU A 1 251 ? 5.226 -2.936 -1.434 1.00 97.06 251 GLU A O 1
ATOM 1878 N N . GLY A 1 252 ? 6.431 -4.588 -2.376 1.00 95.88 252 GLY A N 1
ATOM 1879 C CA . GLY A 1 252 ? 5.726 -5.746 -1.856 1.00 95.88 252 GLY A CA 1
ATOM 1880 C C . GLY A 1 252 ? 6.705 -6.709 -1.181 1.00 95.88 252 GLY A C 1
ATOM 1881 O O . GLY A 1 252 ? 7.915 -6.647 -1.392 1.00 95.88 252 GLY A O 1
ATOM 1882 N N . ALA A 1 253 ? 6.177 -7.603 -0.344 1.00 94.19 253 ALA A N 1
ATOM 1883 C CA . ALA A 1 253 ? 6.961 -8.708 0.205 1.00 94.19 253 ALA A CA 1
ATOM 1884 C C . ALA A 1 253 ? 7.466 -9.639 -0.918 1.00 94.19 253 ALA A C 1
ATOM 1886 O O . ALA A 1 253 ? 6.987 -9.565 -2.051 1.00 94.19 253 ALA A O 1
ATOM 1887 N N . GLU A 1 254 ? 8.416 -10.524 -0.602 1.00 94.19 254 GLU A N 1
ATOM 1888 C CA . GLU A 1 254 ? 8.985 -11.497 -1.556 1.00 94.19 254 GLU A CA 1
ATOM 1889 C C . GLU A 1 254 ? 9.607 -10.858 -2.819 1.00 94.19 254 GLU A C 1
ATOM 1891 O O . GLU A 1 254 ? 9.662 -11.471 -3.883 1.00 94.19 254 GLU A O 1
ATOM 1896 N N . GLY A 1 255 ? 10.081 -9.609 -2.719 1.00 94.12 255 GLY A N 1
ATOM 1897 C CA . GLY A 1 255 ? 10.824 -8.934 -3.790 1.00 94.12 255 GLY A CA 1
ATOM 1898 C C . GLY A 1 255 ? 9.972 -8.315 -4.903 1.00 94.12 255 GLY A C 1
ATOM 1899 O O . GLY A 1 255 ? 10.525 -7.878 -5.912 1.00 94.12 255 GLY A O 1
ATOM 1900 N N . VAL A 1 256 ? 8.647 -8.242 -4.741 1.00 97.50 256 VAL A N 1
ATOM 1901 C CA . VAL A 1 256 ? 7.770 -7.536 -5.689 1.00 97.50 256 VAL A CA 1
ATOM 1902 C C . VAL A 1 256 ? 7.980 -6.026 -5.558 1.00 97.50 256 VAL A C 1
ATOM 1904 O O . VAL A 1 256 ? 7.989 -5.480 -4.457 1.00 97.50 256 VAL A O 1
ATOM 1907 N N . PHE A 1 257 ? 8.145 -5.325 -6.677 1.00 97.94 257 PHE A N 1
ATOM 1908 C CA . PHE A 1 257 ? 8.316 -3.874 -6.682 1.00 97.94 257 PHE A CA 1
ATOM 1909 C C . PHE A 1 257 ? 7.672 -3.272 -7.929 1.00 97.94 257 PHE A C 1
ATOM 1911 O O . PHE A 1 257 ? 8.012 -3.651 -9.050 1.00 97.94 257 PHE A O 1
ATOM 1918 N N . CYS A 1 258 ? 6.756 -2.325 -7.737 1.00 98.25 258 CYS A N 1
ATOM 1919 C CA . CYS A 1 258 ? 6.074 -1.626 -8.822 1.00 98.25 258 CYS A CA 1
ATOM 1920 C C . CYS A 1 258 ? 6.447 -0.142 -8.809 1.00 98.25 258 CYS A C 1
ATOM 1922 O O . CYS A 1 258 ? 6.527 0.470 -7.742 1.00 98.25 258 CYS A O 1
ATOM 1924 N N . LEU A 1 259 ? 6.670 0.429 -9.993 1.00 97.31 259 LEU A N 1
ATOM 1925 C CA . LEU A 1 259 ? 6.899 1.859 -10.176 1.00 97.31 259 LEU A CA 1
ATOM 1926 C C . LEU A 1 259 ? 6.290 2.350 -11.495 1.00 97.31 259 LEU A C 1
ATOM 1928 O O . LEU A 1 259 ? 6.227 1.571 -12.450 1.00 97.31 259 LEU A O 1
ATOM 1932 N N . ALA A 1 260 ? 5.845 3.606 -11.523 1.00 94.75 260 ALA A N 1
ATOM 1933 C CA . ALA A 1 260 ? 5.252 4.285 -12.678 1.00 94.75 260 ALA A CA 1
ATOM 1934 C C . ALA A 1 260 ? 5.684 5.753 -12.724 1.00 94.75 260 ALA A C 1
ATOM 1936 O O . ALA A 1 260 ? 5.909 6.325 -11.631 1.00 94.75 260 ALA A O 1
#

pLDDT: mean 96.52, std 3.97, range [63.62, 98.88]

Sequence (260 aa):
MKPIRVTVDRAGTPESSHLVYGVVHEVGSPGGRRAFGDPRLMAFWRSSMKPLQILPAVRDGLFGRLGLGAEALALACASHHGTPRHLEVVQSVIEAAELAPEMFVCGPHRPFDDGAARGMDEAGRLPGRIHNNCSGQHAALLALCVARGWPFQGYHEPGHPLQRAIRRELSAWLGEDCERLTWGTDGCGLPTPALALRDMARVFADFGASPEAAVRSVVTAMTAHPTLVSGPAALSANLMRASSGRILAKEGAEGVFCLA

Radius of gyration: 18.46 Å; chains: 1; bounding box: 60×33×54 Å

Secondary structure (DSSP, 8-state):
-PPEEEEEEETTEEEEEEEE-EEE--TT-SS-SEEES-TT-EEE-GGGGHHHHTHHHHHHTHHHHTT--HHHHHHHT------HHHHHHHHHHHHHTT--GGG-TT-----SSHHHHHHHHHTTPPP-GGGSTTHHHHHHHHHHHHHTT--STTTTSTTSHHHHHHHHHHHHHHTS-GGGS-EEE-TTS-EEEEEEHHHHHHHHHHHHT---HHHHHHHHHHHHSHHHHS-TT-HHHHHHHHTTTSS-EEE-GGG-EEE-